Protein AF-A0A7R8UIE4-F1 (afdb_monomer_lite)

Foldseek 3Di:
DPPPPFAWDLVPFPLVQLLVQLLVLQCVCFPPPDVPDLGGNDDPPDDDDPVRVVVSVVSSVVSNVVSCVVTTDTDDPDDPLPVLDDPVLVVLVVVLVVLVVVLVVCCVPPNPDPDPVNVVSVVSNVVSVVVSVVSSVVSVVVVVVVLVVQQDPVDVVSNVVSVCVVPPDDDDDDNDDRDRGDDDD

Secondary structure (DSSP, 8-state):
-----PPB-GGG--HHHHHHHHHHHHHHHSS---TTTT--SS-SSSPPPHHHHHHHHHHHHHHHHHHHHHHSPB-----TTGGG--HHHHHHHHHHHHHHHHHHHHHHHHTT---HHHHHHHHHHHHHHHHHHHHHHHHHHHHHHHHHHT--TT-HHHHHHHHHHHHSPPPPPPPPPP--S----

pLDDT: mean 81.61, std 13.9, range [30.62, 96.19]

Organism: Hermetia illucens (NCBI:txid343691)

Structure (mmCIF, N/CA/C/O backbone):
data_AF-A0A7R8UIE4-F1
#
_entry.id   AF-A0A7R8UIE4-F1
#
loop_
_atom_site.group_PDB
_atom_site.id
_atom_site.type_symbol
_atom_site.label_atom_id
_atom_site.label_alt_id
_atom_site.label_comp_id
_atom_site.label_asym_id
_atom_site.label_entity_id
_atom_site.label_seq_id
_atom_site.pdbx_PDB_ins_code
_atom_site.Cartn_x
_atom_site.Cartn_y
_atom_site.Cartn_z
_atom_site.occupancy
_atom_site.B_iso_or_equiv
_atom_site.auth_seq_id
_atom_site.auth_comp_id
_atom_site.auth_asym_id
_atom_site.auth_atom_id
_atom_site.pdbx_PDB_model_num
ATOM 1 N N . MET A 1 1 ? 13.066 -18.136 1.807 1.00 37.59 1 MET A N 1
ATOM 2 C CA . MET A 1 1 ? 13.005 -16.690 1.517 1.00 37.59 1 MET A CA 1
ATOM 3 C C . MET A 1 1 ? 11.778 -16.481 0.661 1.00 37.59 1 MET A C 1
ATOM 5 O O . MET A 1 1 ? 11.683 -17.096 -0.388 1.00 37.59 1 MET A O 1
ATOM 9 N N . ASP A 1 2 ? 10.792 -15.763 1.185 1.00 37.38 2 ASP A N 1
ATOM 10 C CA . ASP A 1 2 ? 9.487 -15.591 0.549 1.00 37.38 2 ASP A CA 1
ATOM 11 C C . ASP A 1 2 ? 9.641 -14.590 -0.604 1.00 37.38 2 ASP A C 1
ATOM 13 O O . ASP A 1 2 ? 9.677 -13.378 -0.384 1.00 37.38 2 ASP A O 1
ATOM 17 N N . SER A 1 3 ? 9.829 -15.088 -1.829 1.00 43.12 3 SER A N 1
ATOM 18 C CA . SER A 1 3 ? 9.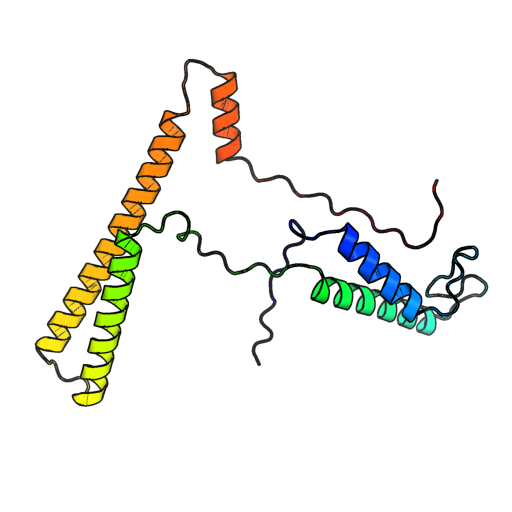842 -14.285 -3.058 1.00 43.12 3 SER A CA 1
ATOM 19 C C . SER A 1 3 ? 8.415 -13.834 -3.371 1.00 43.12 3 SER A C 1
ATOM 21 O O . SER A 1 3 ? 7.822 -14.212 -4.379 1.00 43.12 3 SER A O 1
ATOM 23 N N . GLY A 1 4 ? 7.820 -13.073 -2.452 1.00 53.28 4 GLY A N 1
ATOM 24 C CA . GLY A 1 4 ? 6.477 -12.545 -2.592 1.00 53.28 4 GLY A CA 1
ATOM 25 C C . GLY A 1 4 ? 6.433 -11.663 -3.830 1.00 53.28 4 GLY A C 1
ATOM 26 O O . GLY A 1 4 ? 7.070 -10.612 -3.862 1.00 53.28 4 GLY A O 1
ATOM 27 N N . VAL A 1 5 ? 5.695 -12.099 -4.852 1.00 62.47 5 VAL A N 1
ATOM 28 C CA . VA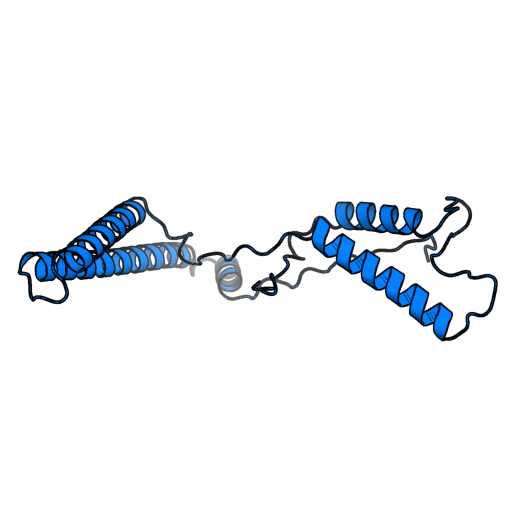L A 1 5 ? 5.489 -11.361 -6.102 1.00 62.47 5 VAL A CA 1
ATOM 29 C C . VAL A 1 5 ? 4.948 -9.971 -5.763 1.00 62.47 5 VAL A C 1
ATOM 31 O O . VAL A 1 5 ? 3.761 -9.777 -5.482 1.00 62.47 5 VAL A O 1
ATOM 34 N N . HIS A 1 6 ? 5.837 -8.981 -5.723 1.00 68.56 6 HIS A N 1
ATOM 35 C CA . HIS A 1 6 ? 5.469 -7.613 -5.403 1.00 68.56 6 HIS A CA 1
ATOM 36 C C . HIS A 1 6 ? 4.690 -7.030 -6.579 1.00 68.56 6 HIS A C 1
ATOM 38 O O . HIS A 1 6 ? 5.185 -6.971 -7.702 1.00 68.56 6 HIS A O 1
ATOM 44 N N . ARG A 1 7 ? 3.466 -6.558 -6.330 1.00 80.50 7 ARG A N 1
ATOM 45 C CA . ARG A 1 7 ? 2.684 -5.888 -7.374 1.00 80.50 7 ARG A CA 1
ATOM 46 C C . ARG A 1 7 ? 3.341 -4.552 -7.726 1.00 80.50 7 ARG A C 1
ATOM 48 O O . ARG A 1 7 ? 3.617 -3.746 -6.840 1.00 80.50 7 ARG A O 1
ATOM 55 N N . LEU A 1 8 ? 3.570 -4.308 -9.010 1.00 86.62 8 LEU A N 1
ATOM 56 C CA . LEU A 1 8 ? 4.220 -3.102 -9.527 1.00 86.62 8 LEU A CA 1
ATOM 57 C C . LEU A 1 8 ? 3.202 -2.008 -9.869 1.00 86.62 8 LEU A C 1
ATOM 59 O O . LEU A 1 8 ? 2.085 -2.294 -10.304 1.00 86.62 8 LEU A O 1
ATOM 63 N N . ASN A 1 9 ? 3.579 -0.741 -9.677 1.00 86.50 9 ASN A N 1
ATOM 64 C CA . ASN A 1 9 ? 2.728 0.414 -9.945 1.00 86.50 9 ASN A CA 1
ATOM 65 C C . ASN A 1 9 ? 3.133 1.149 -11.230 1.00 86.50 9 ASN A C 1
ATOM 67 O O . ASN A 1 9 ? 3.665 2.262 -11.205 1.00 86.50 9 ASN A O 1
ATOM 71 N N . PHE A 1 10 ? 2.787 0.558 -12.371 1.00 85.81 10 PHE A N 1
ATOM 72 C CA . PHE A 1 10 ? 3.006 1.164 -13.689 1.00 85.81 10 PHE A CA 1
ATOM 73 C C . PHE A 1 10 ? 2.303 2.522 -13.860 1.00 85.81 10 PHE A C 1
ATOM 75 O O . PHE A 1 10 ? 2.769 3.378 -14.604 1.00 85.81 10 PHE A O 1
ATOM 82 N N . LYS A 1 11 ? 1.214 2.774 -13.116 1.00 81.19 11 LYS A N 1
ATOM 83 C CA . LYS A 1 11 ? 0.479 4.049 -13.168 1.00 81.19 11 LYS A CA 1
ATOM 84 C C . LYS A 1 11 ? 1.257 5.225 -12.579 1.00 81.19 11 LYS A C 1
ATOM 86 O O . LYS A 1 11 ? 1.053 6.352 -13.006 1.00 81.19 11 LYS A O 1
ATOM 91 N N . GLN A 1 12 ? 2.096 4.969 -11.579 1.00 84.75 12 GLN A N 1
ATOM 92 C CA . GLN A 1 12 ? 2.921 5.988 -10.920 1.00 84.75 12 GLN A CA 1
ATOM 93 C C . GLN A 1 12 ? 4.365 5.983 -11.427 1.00 84.75 12 GLN A C 1
ATOM 95 O O . GLN A 1 12 ? 5.222 6.658 -10.862 1.00 84.75 12 GLN A O 1
ATOM 100 N N . THR A 1 13 ? 4.653 5.196 -12.464 1.00 88.56 13 THR A N 1
ATOM 101 C CA . THR A 1 13 ? 5.996 5.124 -13.032 1.00 88.56 13 THR A CA 1
ATOM 102 C C . THR A 1 13 ? 6.317 6.426 -13.750 1.00 88.56 13 THR A C 1
ATOM 104 O O . THR A 1 13 ? 5.537 6.905 -14.572 1.00 88.56 13 THR A O 1
ATOM 107 N N . ASN A 1 14 ? 7.485 6.994 -13.454 1.00 89.44 14 ASN A N 1
ATOM 108 C CA . ASN A 1 14 ? 8.038 8.075 -14.256 1.00 89.44 14 ASN A CA 1
ATOM 109 C C . ASN A 1 14 ? 8.660 7.467 -15.519 1.00 89.44 14 ASN A C 1
ATOM 111 O O . ASN A 1 14 ? 9.797 6.996 -15.500 1.00 89.44 14 ASN A O 1
ATOM 115 N N . TRP A 1 15 ? 7.891 7.463 -16.606 1.00 88.06 15 TRP A N 1
ATOM 116 C CA . TRP A 1 15 ? 8.295 6.851 -17.871 1.00 88.06 15 TRP A CA 1
ATOM 117 C C . TRP A 1 15 ? 9.489 7.537 -18.535 1.00 88.06 15 TRP A C 1
ATOM 119 O O . TRP A 1 15 ? 10.269 6.858 -19.192 1.00 88.06 15 TRP A O 1
ATOM 129 N N . LYS A 1 16 ? 9.697 8.839 -18.297 1.00 88.31 16 LYS A N 1
ATOM 130 C CA . LYS A 1 16 ? 10.894 9.548 -18.767 1.00 88.31 16 LYS A CA 1
ATOM 131 C C . LYS A 1 16 ? 12.150 8.989 -18.096 1.00 88.31 16 LYS A C 1
ATOM 133 O O . LYS A 1 16 ? 13.087 8.585 -18.773 1.00 88.31 16 LYS A O 1
ATOM 138 N N . LYS A 1 17 ? 12.119 8.851 -16.767 1.00 89.31 17 LYS A N 1
ATOM 139 C CA . LYS A 1 17 ? 13.210 8.227 -16.002 1.00 89.31 17 LYS A CA 1
ATOM 140 C C . LYS A 1 17 ? 13.421 6.762 -16.395 1.00 89.31 17 LYS A C 1
ATOM 142 O O . LYS A 1 17 ? 14.555 6.292 -16.427 1.00 89.31 17 LYS A O 1
ATOM 147 N N . PHE A 1 18 ? 12.335 6.038 -16.677 1.00 91.62 18 PHE A N 1
ATOM 148 C CA . PHE A 1 18 ? 12.411 4.661 -17.164 1.00 91.62 18 PHE A CA 1
ATOM 149 C C . PHE A 1 18 ? 13.151 4.606 -18.500 1.00 91.62 18 PHE A C 1
ATOM 151 O O . PHE A 1 18 ? 14.105 3.849 -18.626 1.00 91.62 18 PHE A O 1
ATOM 158 N N . GLN A 1 19 ? 12.758 5.441 -19.464 1.00 89.19 19 GLN A N 1
ATOM 159 C CA . GLN A 1 19 ? 13.392 5.520 -20.776 1.00 89.19 19 GLN A CA 1
ATOM 160 C C . GLN A 1 19 ? 14.873 5.903 -20.675 1.00 89.19 19 GLN A C 1
ATOM 162 O O . GLN A 1 19 ? 15.708 5.233 -21.269 1.00 89.19 19 GLN A O 1
ATOM 167 N N . GLU A 1 20 ? 15.226 6.912 -19.876 1.00 89.12 20 GLU A N 1
ATOM 168 C CA . GLU A 1 20 ? 16.625 7.298 -19.633 1.00 89.12 20 GLU A CA 1
ATOM 169 C C . GLU A 1 20 ? 17.447 6.145 -19.035 1.00 89.12 20 GLU A C 1
ATOM 171 O O . GLU A 1 20 ? 18.596 5.919 -19.419 1.00 89.12 20 GLU A O 1
ATOM 176 N N . ARG A 1 21 ? 16.866 5.390 -18.090 1.00 90.38 21 ARG A N 1
ATOM 177 C CA . ARG A 1 21 ? 17.536 4.240 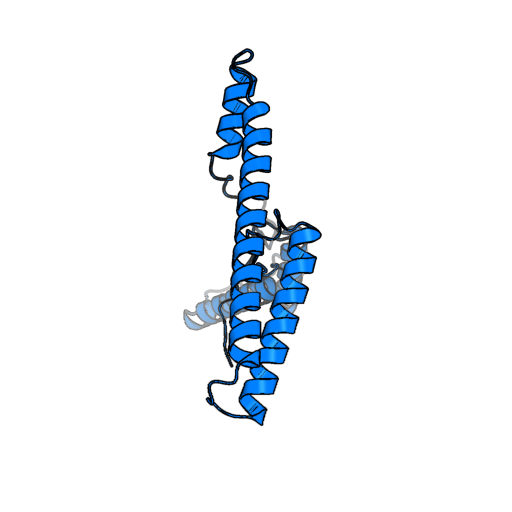-17.469 1.00 90.38 21 ARG A CA 1
ATOM 178 C C . ARG A 1 21 ? 17.705 3.086 -18.451 1.00 90.38 21 ARG A C 1
ATOM 180 O O . ARG A 1 21 ? 18.800 2.535 -18.505 1.00 90.38 21 ARG A O 1
ATOM 187 N N . PHE A 1 22 ? 16.660 2.783 -19.216 1.00 89.69 22 PHE A N 1
ATOM 188 C CA . PHE A 1 22 ? 16.662 1.744 -20.239 1.00 89.69 22 PHE A CA 1
ATOM 189 C C . PHE A 1 22 ? 17.692 2.044 -21.330 1.00 89.69 22 PHE A C 1
ATOM 191 O O . PHE A 1 22 ? 18.535 1.205 -21.611 1.00 89.69 22 PHE A O 1
ATOM 198 N N . ILE A 1 23 ? 17.684 3.264 -21.884 1.00 86.38 23 ILE A N 1
ATOM 199 C CA . ILE A 1 23 ? 18.633 3.692 -22.924 1.00 86.38 23 ILE A CA 1
ATOM 200 C C . ILE A 1 23 ? 20.070 3.625 -22.411 1.00 86.38 23 ILE A C 1
ATOM 202 O O . ILE A 1 23 ? 20.946 3.177 -23.139 1.00 86.38 23 ILE A O 1
ATOM 206 N N . ARG A 1 24 ? 20.340 4.032 -21.163 1.00 85.94 24 ARG A N 1
ATOM 207 C CA . ARG A 1 24 ? 21.693 3.892 -20.608 1.00 85.94 24 ARG A CA 1
ATOM 208 C C . ARG A 1 24 ? 22.144 2.429 -20.575 1.00 85.94 24 ARG A C 1
ATOM 210 O O . ARG A 1 24 ? 23.222 2.149 -21.076 1.00 85.94 24 ARG A O 1
ATOM 217 N N . GLY A 1 25 ? 21.336 1.523 -20.022 1.00 86.88 25 GLY A N 1
ATOM 218 C CA . GLY A 1 25 ? 21.715 0.105 -19.976 1.00 86.88 25 GLY A CA 1
ATOM 219 C C . GLY A 1 25 ? 21.823 -0.513 -21.375 1.00 86.88 25 GLY A C 1
ATOM 220 O O . GLY A 1 25 ? 22.715 -1.308 -21.631 1.00 86.88 25 GLY A O 1
ATOM 221 N N . TYR A 1 26 ? 20.995 -0.059 -22.318 1.00 84.38 26 TYR A N 1
ATOM 222 C CA . TYR A 1 26 ? 21.098 -0.436 -23.727 1.00 84.38 26 TYR A CA 1
ATOM 223 C C . TYR A 1 26 ? 22.455 -0.047 -24.335 1.00 84.38 26 TYR A C 1
ATOM 225 O O . TYR A 1 26 ? 23.055 -0.842 -25.048 1.00 84.38 26 TYR A O 1
ATOM 233 N N . ARG A 1 27 ? 22.959 1.159 -24.035 1.00 80.00 27 ARG A N 1
ATOM 234 C CA . ARG A 1 27 ? 24.279 1.631 -24.493 1.00 80.00 27 ARG A CA 1
ATOM 235 C C . ARG A 1 27 ? 25.436 0.870 -23.854 1.00 80.00 27 ARG A C 1
ATOM 237 O O . ARG A 1 27 ? 26.432 0.622 -24.518 1.00 80.00 27 ARG A O 1
ATOM 244 N N . GLU A 1 28 ? 25.314 0.520 -22.576 1.00 81.75 28 GLU A N 1
ATOM 245 C CA . GLU A 1 28 ? 26.330 -0.257 -21.852 1.00 81.75 28 GLU A CA 1
ATOM 246 C C . GLU A 1 28 ? 26.477 -1.673 -22.434 1.00 81.75 28 GLU A C 1
ATOM 248 O O . GLU A 1 28 ? 27.593 -2.156 -22.598 1.00 81.75 28 GLU A O 1
ATOM 253 N N . GLU A 1 29 ? 25.364 -2.303 -22.818 1.00 78.00 29 GLU A N 1
ATOM 254 C CA . GLU A 1 29 ? 25.348 -3.622 -23.470 1.00 78.00 29 GLU A CA 1
ATOM 255 C C . GLU A 1 29 ? 25.779 -3.584 -24.948 1.00 78.00 29 GLU A C 1
ATOM 257 O O . GLU A 1 29 ? 26.036 -4.637 -25.536 1.00 78.00 29 GLU A O 1
ATOM 262 N N . CYS A 1 30 ? 25.862 -2.393 -25.556 1.00 66.00 30 CYS A N 1
ATOM 263 C CA . CYS A 1 30 ? 26.095 -2.223 -26.989 1.00 66.00 30 CYS A CA 1
ATOM 264 C C . CYS A 1 30 ? 27.170 -1.161 -27.328 1.00 66.00 30 CYS A C 1
ATOM 266 O O . CYS A 1 30 ? 26.836 -0.071 -27.804 1.00 66.00 30 CYS A O 1
ATOM 268 N N . PRO A 1 31 ? 28.472 -1.445 -27.119 1.00 59.44 31 PRO A N 1
ATOM 269 C CA . PRO A 1 31 ? 29.568 -0.596 -27.594 1.00 59.44 31 PRO A CA 1
ATOM 270 C C . PRO A 1 31 ? 29.907 -0.892 -29.072 1.00 59.44 31 PRO A C 1
ATOM 272 O O . PRO A 1 31 ? 30.012 -2.072 -29.414 1.00 59.44 31 PRO A O 1
ATOM 275 N N . PRO A 1 32 ? 30.169 0.108 -29.943 1.00 56.56 32 PRO A N 1
ATOM 276 C CA . PRO A 1 32 ? 30.088 1.557 -29.755 1.00 56.56 32 PRO A CA 1
ATOM 277 C C . PRO A 1 32 ? 28.699 2.093 -30.151 1.00 56.56 32 PRO A C 1
ATOM 279 O O . PRO A 1 32 ? 28.238 1.934 -31.282 1.00 56.56 32 PRO A O 1
ATOM 282 N N . PHE A 1 33 ? 28.004 2.727 -29.207 1.00 51.81 33 PHE A N 1
ATOM 283 C CA . PHE A 1 33 ? 26.769 3.451 -29.499 1.00 51.81 33 PHE A CA 1
ATOM 284 C C . PHE A 1 33 ? 27.127 4.846 -30.016 1.00 51.81 33 PHE A C 1
ATOM 286 O O . PHE A 1 33 ? 27.301 5.774 -29.222 1.00 51.81 33 PHE A O 1
ATOM 293 N N . ASP A 1 34 ? 27.255 4.989 -31.331 1.00 53.69 34 ASP A N 1
ATOM 294 C CA . ASP A 1 34 ? 27.399 6.298 -31.959 1.00 53.69 34 ASP A CA 1
ATOM 295 C C . ASP A 1 34 ? 26.004 6.904 -32.128 1.00 53.69 34 ASP A C 1
ATOM 297 O O . ASP A 1 34 ? 25.063 6.228 -32.515 1.00 53.69 34 ASP A O 1
ATOM 301 N N . ALA A 1 35 ? 25.818 8.186 -31.818 1.00 50.69 35 ALA A N 1
ATOM 302 C CA . ALA A 1 35 ? 24.510 8.830 -31.991 1.00 50.69 35 ALA A CA 1
ATOM 303 C C . ALA A 1 35 ? 24.111 8.999 -33.477 1.00 50.69 35 ALA A C 1
ATOM 305 O O . ALA A 1 35 ? 22.963 9.339 -33.755 1.00 50.69 35 ALA A O 1
ATOM 306 N N . GLU A 1 36 ? 25.054 8.777 -34.400 1.00 50.97 36 GLU A N 1
ATOM 307 C CA . GLU A 1 36 ? 24.895 8.916 -35.854 1.00 50.97 36 GLU A CA 1
ATOM 308 C C . GLU A 1 36 ? 24.672 7.580 -36.582 1.00 50.97 36 GLU A C 1
ATOM 310 O O . GLU A 1 36 ? 24.064 7.574 -37.649 1.00 50.97 36 GLU A O 1
ATOM 315 N N . ASN A 1 37 ? 25.100 6.453 -36.002 1.00 51.25 37 ASN A N 1
ATOM 316 C CA . ASN A 1 37 ? 24.799 5.111 -36.500 1.00 51.25 37 ASN A CA 1
ATOM 317 C C . ASN A 1 37 ? 23.828 4.459 -35.528 1.00 51.25 37 ASN A C 1
ATOM 319 O O . ASN A 1 37 ? 24.083 4.437 -34.334 1.00 51.25 37 ASN A O 1
ATOM 323 N N . ASP A 1 38 ? 22.710 3.941 -36.021 1.00 56.22 38 ASP A N 1
ATOM 324 C CA . ASP A 1 38 ? 21.639 3.339 -35.226 1.00 56.22 38 ASP A CA 1
ATOM 325 C C . ASP A 1 38 ? 22.116 2.026 -34.554 1.00 56.22 38 ASP A C 1
ATOM 327 O O . ASP A 1 38 ? 21.752 0.919 -34.956 1.00 56.22 38 ASP A O 1
ATOM 331 N N . SER A 1 39 ? 23.017 2.136 -33.568 1.00 58.50 39 SER A N 1
ATOM 332 C CA . SER A 1 39 ? 23.687 1.017 -32.911 1.00 58.50 39 SER A CA 1
ATOM 333 C C . SER A 1 39 ? 22.658 0.239 -32.112 1.00 58.50 39 SER A C 1
ATOM 335 O O . SER A 1 39 ? 22.189 0.665 -31.052 1.00 58.50 39 SER A O 1
ATOM 337 N N . THR A 1 40 ? 22.292 -0.911 -32.657 1.00 67.31 40 THR A N 1
ATOM 338 C CA . THR A 1 40 ? 21.298 -1.821 -32.112 1.00 67.31 40 THR A CA 1
ATOM 339 C C . THR A 1 40 ? 21.987 -2.977 -31.391 1.00 67.31 40 THR A C 1
ATOM 341 O O . THR A 1 40 ? 23.054 -3.423 -31.798 1.00 67.31 40 THR A O 1
ATOM 344 N N . ILE A 1 41 ? 21.365 -3.489 -30.320 1.00 72.94 41 ILE A N 1
ATOM 345 C CA . ILE A 1 41 ? 21.859 -4.637 -29.527 1.00 72.94 41 ILE A CA 1
ATOM 346 C C . ILE A 1 41 ? 22.199 -5.853 -30.402 1.00 72.94 41 ILE A C 1
ATOM 348 O O . ILE A 1 41 ? 23.048 -6.655 -30.018 1.00 72.94 41 ILE A O 1
ATOM 352 N N . ALA A 1 42 ? 21.542 -5.991 -31.554 1.00 73.94 42 ALA A N 1
ATOM 353 C CA . ALA A 1 42 ? 21.808 -7.028 -32.535 1.00 73.94 42 ALA A CA 1
ATOM 354 C C . ALA A 1 42 ? 22.371 -6.402 -33.824 1.00 73.94 42 ALA A C 1
ATOM 356 O O . ALA A 1 42 ? 21.847 -5.381 -34.260 1.00 73.94 42 ALA A O 1
ATOM 357 N N . PRO A 1 43 ? 23.386 -7.007 -34.461 1.00 73.56 43 PRO A N 1
ATOM 358 C CA . PRO A 1 43 ? 23.957 -6.487 -35.695 1.00 73.56 43 PRO A CA 1
ATOM 359 C C . PRO A 1 43 ? 22.930 -6.543 -36.836 1.00 73.56 43 PRO A C 1
ATOM 361 O O . PRO A 1 43 ? 22.300 -7.575 -37.064 1.00 73.56 43 PRO A O 1
ATOM 364 N N . GLY A 1 44 ? 22.761 -5.422 -37.541 1.00 73.12 44 GLY A N 1
ATOM 365 C CA . GLY A 1 44 ? 21.851 -5.295 -38.687 1.00 73.12 44 GLY A CA 1
ATOM 366 C C . GLY A 1 44 ? 22.500 -5.577 -40.047 1.00 73.12 44 GLY A C 1
ATOM 367 O O . GLY A 1 44 ? 21.820 -5.540 -41.068 1.00 73.12 44 GLY A O 1
ATOM 368 N N . ASP A 1 45 ? 23.806 -5.839 -40.073 1.00 77.56 45 ASP A N 1
ATOM 369 C CA . ASP A 1 45 ? 24.631 -6.006 -41.276 1.00 77.56 45 ASP A CA 1
ATOM 370 C C . ASP A 1 45 ? 24.772 -7.467 -41.732 1.00 77.56 45 ASP A C 1
ATOM 372 O O . ASP A 1 45 ? 25.307 -7.735 -42.810 1.00 77.56 45 ASP A O 1
ATOM 376 N N . ARG A 1 46 ? 24.278 -8.428 -40.942 1.00 82.44 46 ARG A N 1
ATOM 377 C CA . ARG A 1 46 ? 24.344 -9.854 -41.269 1.00 82.44 46 ARG A CA 1
ATOM 378 C C . ARG A 1 46 ? 23.136 -10.639 -40.782 1.00 82.44 46 ARG A C 1
ATOM 380 O O . ARG A 1 46 ? 22.437 -10.253 -39.851 1.00 82.44 46 ARG A O 1
ATOM 387 N N . ASN A 1 47 ? 22.959 -11.816 -41.376 1.00 85.31 47 ASN A N 1
ATOM 388 C CA . ASN A 1 47 ? 21.999 -12.794 -40.884 1.00 85.31 47 ASN A CA 1
ATOM 389 C C . ASN A 1 47 ? 22.448 -13.347 -39.525 1.00 85.31 47 ASN A C 1
ATOM 391 O O . ASN A 1 47 ? 23.624 -13.666 -39.321 1.00 85.31 47 ASN A O 1
ATOM 395 N N . LEU A 1 48 ? 21.483 -13.487 -38.620 1.00 85.38 48 LEU A N 1
ATOM 396 C CA . LEU A 1 48 ? 21.669 -14.068 -37.297 1.00 85.38 48 LEU A CA 1
ATOM 397 C C . LEU A 1 48 ? 21.233 -15.531 -37.299 1.00 85.38 48 LEU A C 1
ATOM 399 O O . LEU A 1 48 ? 20.222 -15.889 -37.905 1.00 85.38 48 LEU A O 1
ATOM 403 N N . SER A 1 49 ? 21.973 -16.369 -36.582 1.00 91.06 49 SER A N 1
ATOM 404 C CA . SER A 1 49 ? 21.508 -17.706 -36.218 1.00 91.06 49 SER A CA 1
ATOM 405 C C . SER A 1 49 ? 20.393 -17.637 -35.168 1.00 91.06 49 SER A C 1
ATOM 407 O O . SER A 1 49 ? 20.248 -16.648 -34.447 1.00 91.06 49 SER A O 1
ATOM 409 N N . ASN A 1 50 ? 19.611 -18.712 -35.047 1.00 91.62 50 ASN A N 1
ATOM 410 C CA . ASN A 1 50 ? 18.542 -18.795 -34.048 1.00 91.62 50 ASN A CA 1
ATOM 411 C C . ASN A 1 50 ? 19.080 -18.620 -32.617 1.00 91.62 50 ASN A C 1
ATOM 413 O O . ASN A 1 50 ? 18.491 -17.881 -31.831 1.00 91.62 50 ASN A O 1
ATOM 417 N N . GLU A 1 51 ? 20.219 -19.237 -32.295 1.00 92.44 51 GLU A N 1
ATOM 418 C CA . GLU A 1 51 ? 20.909 -19.055 -31.015 1.00 92.44 51 GLU A CA 1
ATOM 419 C C . GLU A 1 51 ? 21.288 -17.593 -30.750 1.00 92.44 51 GLU A C 1
ATOM 421 O O . GLU A 1 51 ? 21.052 -17.094 -29.651 1.00 92.44 51 GLU A O 1
ATOM 426 N N . GLU A 1 52 ? 21.835 -16.883 -31.740 1.00 83.56 52 GLU A N 1
ATOM 427 C CA . GLU A 1 52 ? 22.178 -15.463 -31.592 1.00 83.56 52 GLU A CA 1
ATOM 428 C C . GLU A 1 52 ? 20.925 -14.611 -31.352 1.00 83.56 52 GLU A C 1
ATOM 430 O O . GLU A 1 52 ? 20.913 -13.769 -30.454 1.00 83.56 52 GLU A O 1
ATOM 435 N N . ILE A 1 53 ? 19.838 -14.872 -32.087 1.00 85.56 53 ILE A N 1
ATOM 436 C CA . ILE A 1 53 ? 18.548 -14.197 -31.881 1.00 85.56 53 ILE A CA 1
ATOM 437 C C . ILE A 1 53 ? 18.060 -14.404 -30.443 1.00 85.56 53 ILE A C 1
ATOM 439 O O . ILE A 1 53 ? 17.699 -13.436 -29.770 1.00 85.56 53 ILE A O 1
ATOM 443 N N . LEU A 1 54 ? 18.083 -15.644 -29.945 1.00 90.31 54 LEU A N 1
ATOM 444 C CA . LEU A 1 54 ? 17.680 -15.957 -28.573 1.00 90.31 54 LEU A CA 1
ATOM 445 C C . LEU A 1 54 ? 18.552 -15.231 -27.544 1.00 90.31 54 LEU A C 1
ATOM 447 O O . LEU A 1 54 ? 18.025 -14.689 -26.572 1.00 90.31 54 LEU A O 1
ATOM 451 N N . GLN A 1 55 ? 19.866 -15.158 -27.765 1.00 88.19 55 GLN A N 1
ATOM 452 C CA . GLN A 1 55 ? 20.769 -14.421 -26.881 1.00 88.19 55 GLN A CA 1
ATOM 453 C C . GLN A 1 55 ? 20.437 -12.925 -26.830 1.00 88.19 55 GLN A C 1
ATOM 455 O O . GLN A 1 55 ? 20.386 -12.352 -25.741 1.00 88.19 55 GLN A O 1
ATOM 460 N N . TYR A 1 56 ? 20.168 -12.285 -27.970 1.00 87.19 56 TYR A N 1
ATOM 461 C CA . TYR A 1 56 ? 19.793 -10.868 -27.993 1.00 87.19 56 TYR A CA 1
ATOM 462 C C . TYR A 1 56 ? 18.430 -10.608 -27.344 1.00 87.19 56 TYR A C 1
ATOM 464 O O . TYR A 1 56 ? 18.279 -9.629 -26.608 1.00 87.19 56 TYR A O 1
ATOM 472 N N . LEU A 1 57 ? 17.455 -11.500 -27.545 1.00 88.81 57 LEU A N 1
ATOM 473 C CA . LEU A 1 57 ? 16.159 -11.422 -26.867 1.00 88.81 57 LEU A CA 1
ATOM 474 C C . LEU A 1 57 ? 16.309 -11.537 -25.347 1.00 88.81 57 LEU A C 1
ATOM 476 O O . LEU A 1 57 ? 15.724 -10.734 -24.622 1.00 88.81 57 LEU A O 1
ATOM 480 N N . LEU A 1 58 ? 17.143 -12.462 -24.865 1.00 90.25 58 LEU A N 1
ATOM 481 C CA . LEU A 1 58 ? 17.430 -12.612 -23.436 1.00 90.25 58 LEU A CA 1
ATOM 482 C C . LEU A 1 58 ? 18.109 -11.368 -22.852 1.00 90.25 58 LEU A C 1
ATOM 484 O O . LEU A 1 58 ? 17.765 -10.939 -21.751 1.00 90.25 58 LEU A O 1
ATOM 488 N N . LYS A 1 59 ? 19.042 -10.743 -23.580 1.00 87.88 59 LYS A N 1
ATOM 489 C CA . LYS A 1 59 ? 19.659 -9.475 -23.152 1.00 87.88 59 LYS A CA 1
ATOM 490 C C . LYS A 1 59 ? 18.620 -8.360 -23.016 1.00 87.88 59 LYS A C 1
ATOM 492 O O . LYS A 1 59 ? 18.596 -7.664 -22.002 1.00 87.88 59 LYS A O 1
ATOM 497 N N . LEU A 1 60 ? 17.729 -8.222 -23.999 1.00 88.19 60 LEU A N 1
ATOM 498 C CA . LEU A 1 60 ? 16.641 -7.239 -23.972 1.00 88.19 60 LEU A CA 1
ATOM 499 C C . LEU A 1 60 ? 15.655 -7.491 -22.828 1.00 88.19 60 LEU A C 1
ATOM 501 O O . LEU A 1 60 ? 15.236 -6.547 -22.151 1.00 88.19 60 LEU A O 1
ATOM 505 N N . GLU A 1 61 ? 15.288 -8.749 -22.596 1.00 91.62 61 GLU A N 1
ATOM 506 C CA . GLU A 1 61 ? 14.419 -9.145 -21.491 1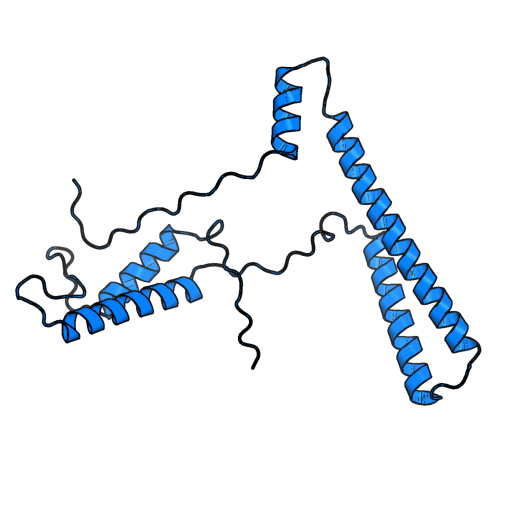.00 91.62 61 GLU A CA 1
ATOM 507 C C . GLU A 1 61 ? 15.060 -8.798 -20.144 1.00 91.62 61 GLU A C 1
ATOM 509 O O . GLU A 1 61 ? 14.445 -8.106 -19.330 1.00 91.62 61 GLU A O 1
ATOM 514 N N . ASN A 1 62 ? 16.321 -9.182 -19.941 1.00 92.38 62 ASN A N 1
ATOM 515 C CA . ASN A 1 62 ? 17.058 -8.898 -18.713 1.00 92.38 62 ASN A CA 1
ATOM 516 C C . ASN A 1 62 ? 17.187 -7.395 -18.459 1.00 92.38 62 ASN A C 1
ATOM 518 O O . ASN A 1 62 ? 16.896 -6.931 -17.355 1.00 92.38 62 ASN A O 1
ATOM 522 N N . LEU A 1 63 ? 17.540 -6.613 -19.482 1.00 91.38 63 LEU A N 1
ATOM 523 C CA . LEU A 1 63 ? 17.603 -5.156 -19.383 1.00 91.38 63 LEU A CA 1
ATOM 524 C C . LEU A 1 63 ? 16.237 -4.554 -19.014 1.00 91.38 63 LEU A C 1
ATOM 526 O O . LEU A 1 63 ? 16.145 -3.646 -18.179 1.00 91.38 63 LEU A O 1
ATOM 530 N N . THR A 1 64 ? 15.159 -5.074 -19.606 1.00 91.06 64 THR A N 1
ATOM 531 C CA . THR A 1 64 ? 13.786 -4.643 -19.311 1.00 91.06 64 THR A CA 1
ATOM 532 C C . THR A 1 64 ? 13.423 -4.938 -17.859 1.00 91.06 64 THR A C 1
ATOM 534 O O . THR A 1 64 ? 12.959 -4.041 -17.152 1.00 91.06 64 THR A O 1
ATOM 537 N N . LEU A 1 65 ? 13.672 -6.162 -17.389 1.00 92.94 65 LEU A N 1
ATOM 538 C CA . LEU A 1 65 ? 13.388 -6.585 -16.018 1.00 92.94 65 LEU A CA 1
ATOM 539 C C . LEU A 1 65 ? 14.191 -5.769 -15.001 1.00 92.94 65 LEU A C 1
ATOM 541 O O . LEU A 1 65 ? 13.610 -5.226 -14.061 1.00 92.94 65 LEU A O 1
ATOM 545 N N . GLN A 1 66 ? 15.490 -5.577 -15.230 1.00 92.69 66 GLN A N 1
ATOM 546 C CA . GLN A 1 66 ? 16.337 -4.751 -14.368 1.00 92.69 66 GLN A CA 1
ATOM 547 C C . GLN A 1 66 ? 15.854 -3.297 -14.311 1.00 92.69 66 GLN A C 1
ATOM 549 O O . GLN A 1 66 ? 15.800 -2.687 -13.239 1.00 92.69 66 GLN A O 1
ATOM 554 N N . THR A 1 67 ? 15.456 -2.731 -15.452 1.00 92.50 67 THR A N 1
ATOM 555 C CA . THR A 1 67 ? 14.918 -1.365 -15.496 1.00 92.50 67 THR A CA 1
ATOM 556 C C . THR A 1 67 ? 13.597 -1.270 -14.729 1.00 92.50 67 THR A C 1
ATOM 558 O O . THR A 1 67 ? 13.388 -0.314 -13.974 1.00 92.50 67 THR A O 1
ATOM 561 N N . ILE A 1 68 ? 12.721 -2.273 -14.865 1.00 92.06 68 ILE A N 1
ATOM 562 C CA . ILE A 1 68 ? 11.473 -2.375 -14.102 1.00 92.06 68 ILE A CA 1
ATOM 563 C C . ILE A 1 68 ? 11.763 -2.395 -12.601 1.00 92.06 68 ILE A C 1
ATOM 565 O O . ILE A 1 68 ? 11.185 -1.594 -11.867 1.00 92.06 68 ILE A O 1
ATOM 569 N N . GLU A 1 69 ? 12.673 -3.248 -12.140 1.00 90.31 69 GLU A N 1
ATOM 570 C CA . GLU A 1 69 ? 13.003 -3.367 -10.718 1.00 90.31 69 GLU A CA 1
ATOM 571 C C . GLU A 1 69 ? 13.558 -2.072 -10.117 1.00 90.31 69 GLU A C 1
ATOM 573 O O . GLU A 1 69 ? 13.257 -1.739 -8.968 1.00 90.31 69 GLU A O 1
ATOM 578 N N . GLN A 1 70 ? 14.344 -1.325 -10.894 1.00 90.12 70 GLN A N 1
ATOM 579 C CA . GLN A 1 70 ? 15.010 -0.108 -10.433 1.00 90.12 70 GLN A CA 1
ATOM 580 C C . GLN A 1 70 ? 14.111 1.132 -10.474 1.00 90.12 70 GLN A C 1
ATOM 582 O O . GLN A 1 70 ? 14.278 2.043 -9.657 1.00 90.12 70 GLN A O 1
ATOM 587 N N . VAL A 1 71 ? 13.186 1.213 -11.437 1.00 92.25 71 VAL A N 1
ATOM 588 C CA . VAL A 1 71 ? 12.429 2.446 -11.709 1.00 92.25 71 VAL A CA 1
ATOM 589 C C . VAL A 1 71 ? 10.952 2.335 -11.345 1.00 92.25 71 VAL A C 1
ATOM 591 O O . VAL A 1 71 ? 10.364 3.330 -10.910 1.00 92.25 71 VAL A O 1
ATOM 594 N N . VAL A 1 72 ? 10.329 1.166 -11.510 1.00 91.06 72 VAL A N 1
ATOM 595 C CA . VAL A 1 72 ? 8.886 1.016 -11.297 1.00 91.06 72 VAL A CA 1
ATOM 596 C C . VAL A 1 72 ? 8.597 0.904 -9.797 1.00 91.06 72 VAL A C 1
ATOM 598 O O . VAL A 1 72 ? 9.039 -0.041 -9.140 1.00 91.06 72 VAL A O 1
ATOM 601 N N . PRO A 1 73 ? 7.819 1.835 -9.214 1.00 89.12 73 PRO A N 1
ATOM 602 C CA . PRO A 1 73 ? 7.524 1.788 -7.794 1.00 89.12 73 PRO A CA 1
ATOM 603 C C . PRO A 1 73 ? 6.674 0.561 -7.454 1.00 89.12 73 PRO A C 1
ATOM 605 O O . PRO A 1 73 ? 5.692 0.245 -8.131 1.00 89.12 73 PRO A O 1
ATOM 608 N N . LYS A 1 74 ? 7.011 -0.112 -6.353 1.00 89.06 74 LYS A N 1
ATOM 609 C CA . LYS A 1 74 ? 6.222 -1.228 -5.819 1.00 89.06 74 LYS A CA 1
ATOM 610 C C . LYS A 1 74 ? 4.934 -0.700 -5.175 1.00 89.06 74 LYS A C 1
ATOM 612 O O . LYS A 1 74 ? 4.954 0.287 -4.435 1.00 89.06 74 LYS A O 1
ATOM 617 N N . ILE A 1 75 ? 3.805 -1.362 -5.431 1.00 83.88 75 ILE A N 1
ATOM 618 C CA . ILE A 1 75 ? 2.538 -1.083 -4.750 1.00 83.88 75 ILE A CA 1
ATOM 619 C C . ILE A 1 75 ? 2.710 -1.488 -3.291 1.00 83.88 75 ILE A C 1
ATOM 621 O O . ILE A 1 75 ? 2.779 -2.672 -2.961 1.00 83.88 75 ILE A O 1
ATOM 625 N N . LYS A 1 76 ? 2.750 -0.494 -2.403 1.00 77.50 76 LYS A N 1
ATOM 626 C CA . LYS A 1 76 ? 2.618 -0.752 -0.971 1.00 77.50 76 LYS A CA 1
ATOM 627 C C . LYS A 1 76 ? 1.216 -1.315 -0.719 1.00 77.50 76 LYS A C 1
ATOM 629 O O . LYS A 1 76 ? 0.259 -0.775 -1.285 1.00 77.50 76 LYS A O 1
ATOM 634 N N . PRO A 1 77 ? 1.066 -2.365 0.104 1.00 71.31 77 PRO A N 1
ATOM 635 C CA . PRO A 1 77 ? -0.251 -2.825 0.516 1.00 71.31 77 PRO A CA 1
ATOM 636 C C . PRO A 1 77 ? -0.951 -1.660 1.218 1.00 71.31 77 PRO A C 1
ATOM 638 O O . PRO A 1 77 ? -0.598 -1.286 2.333 1.00 71.31 77 PRO A O 1
ATOM 641 N N . ARG A 1 78 ? -1.896 -1.026 0.523 1.00 67.38 78 ARG A N 1
ATOM 642 C CA . ARG A 1 78 ? -2.676 0.073 1.081 1.00 67.38 78 ARG A CA 1
ATOM 643 C C . ARG A 1 78 ? -3.766 -0.542 1.937 1.00 67.38 78 ARG A C 1
ATOM 645 O O . ARG A 1 78 ? -4.600 -1.290 1.428 1.00 67.38 78 ARG A O 1
ATOM 652 N N . ASN A 1 79 ? -3.779 -0.223 3.225 1.00 70.62 79 ASN A N 1
ATOM 653 C CA . ASN A 1 79 ? -4.921 -0.559 4.051 1.00 70.62 79 ASN A CA 1
ATOM 654 C C . ASN A 1 79 ? -6.061 0.396 3.676 1.00 70.62 79 ASN A C 1
ATOM 656 O O . ASN A 1 79 ? -5.983 1.599 3.917 1.00 70.62 79 ASN A O 1
ATOM 660 N N . ASN A 1 80 ? -7.124 -0.131 3.063 1.00 69.69 80 ASN A N 1
ATOM 661 C CA . ASN A 1 80 ? -8.279 0.666 2.631 1.00 69.69 80 ASN A CA 1
ATOM 662 C C . ASN A 1 80 ? -8.924 1.455 3.787 1.00 69.69 80 ASN A C 1
ATOM 664 O O . ASN A 1 80 ? -9.598 2.452 3.545 1.00 69.69 80 ASN A O 1
ATOM 668 N N . MET A 1 81 ? -8.670 1.045 5.033 1.00 76.88 81 MET A N 1
ATOM 669 C CA . MET A 1 81 ? -9.173 1.699 6.238 1.00 76.88 81 MET A CA 1
ATOM 670 C C . MET A 1 81 ? -8.314 2.886 6.708 1.00 76.88 81 MET A C 1
ATOM 672 O O . MET A 1 81 ? -8.764 3.639 7.566 1.00 76.88 81 MET A O 1
ATOM 676 N N . GLU A 1 82 ? -7.111 3.103 6.159 1.00 78.69 82 GLU A N 1
ATOM 677 C CA . GLU A 1 82 ? -6.244 4.239 6.538 1.00 78.69 82 GLU A CA 1
ATOM 678 C C . GLU A 1 82 ? -6.897 5.597 6.258 1.00 78.69 82 GLU A C 1
ATOM 680 O O . GLU A 1 82 ? -6.709 6.537 7.024 1.00 78.69 82 GLU A O 1
ATOM 685 N N . GLY A 1 83 ? -7.704 5.700 5.195 1.00 80.75 83 GLY A N 1
ATOM 686 C CA . GLY A 1 83 ? -8.428 6.934 4.859 1.00 80.75 83 GLY A CA 1
ATOM 687 C C . GLY A 1 83 ? -9.521 7.316 5.865 1.00 80.75 83 GLY A C 1
ATOM 688 O O . GLY A 1 83 ? -10.010 8.439 5.834 1.00 80.75 83 GLY A O 1
ATOM 689 N N . TYR A 1 84 ? -9.877 6.394 6.761 1.00 86.00 84 TYR A N 1
ATOM 690 C CA . TYR A 1 84 ? -10.890 6.567 7.804 1.00 86.00 84 TYR A CA 1
ATOM 691 C C . TYR A 1 84 ? -10.255 6.548 9.207 1.00 86.00 84 TYR A C 1
ATOM 693 O O . TYR A 1 84 ? -10.927 6.341 10.214 1.00 86.00 84 TYR A O 1
ATOM 701 N N . GLU A 1 85 ? -8.929 6.683 9.297 1.00 87.94 85 GLU A N 1
ATOM 702 C CA . GLU A 1 85 ? -8.188 6.551 10.547 1.00 87.94 85 GLU A CA 1
ATOM 703 C C . GLU A 1 85 ? -8.201 7.854 11.362 1.00 87.94 85 GLU A C 1
ATOM 705 O O . GLU A 1 85 ? -7.365 8.741 11.189 1.00 87.94 85 GLU A O 1
ATOM 710 N N . THR A 1 86 ? -9.118 7.941 12.323 1.00 91.00 86 THR A N 1
ATOM 711 C CA . THR A 1 86 ? -9.217 9.079 13.247 1.00 91.00 86 THR A CA 1
ATOM 712 C C . THR A 1 86 ? -8.257 8.962 14.439 1.00 91.00 86 THR A C 1
ATOM 714 O O . THR A 1 86 ? -7.762 7.883 14.786 1.00 91.00 86 THR A O 1
ATOM 717 N N . ALA A 1 87 ? -8.018 10.075 15.145 1.00 92.56 87 ALA A N 1
ATOM 718 C CA . ALA A 1 87 ? -7.230 10.075 16.383 1.00 92.56 87 ALA A CA 1
ATOM 719 C C . ALA A 1 87 ? -7.832 9.161 17.472 1.00 92.56 87 ALA A C 1
ATOM 721 O O . ALA A 1 87 ? -7.097 8.563 18.261 1.00 92.56 87 ALA A O 1
ATOM 722 N N . ALA A 1 88 ? -9.162 9.017 17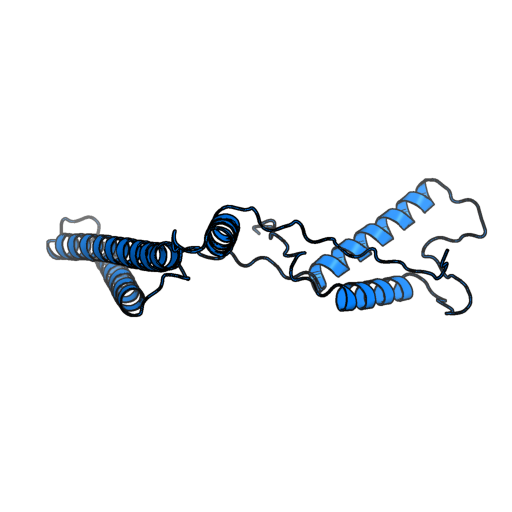.509 1.00 92.31 88 ALA A N 1
ATOM 723 C CA . ALA A 1 88 ? -9.848 8.087 18.405 1.00 92.31 88 ALA A CA 1
ATOM 724 C C . ALA A 1 88 ? -9.500 6.626 18.077 1.00 92.31 88 ALA A C 1
ATOM 726 O O . ALA A 1 88 ? -9.080 5.881 18.962 1.00 92.31 88 ALA A O 1
ATOM 727 N N . ILE A 1 89 ? -9.562 6.243 16.797 1.00 92.31 89 ILE A N 1
ATOM 728 C CA . ILE A 1 89 ? -9.188 4.898 16.336 1.00 92.31 89 ILE A CA 1
ATOM 729 C C . ILE A 1 89 ? -7.721 4.599 16.659 1.00 92.31 89 ILE A C 1
ATOM 731 O O . ILE A 1 89 ? -7.417 3.528 17.187 1.00 92.31 89 ILE A O 1
ATOM 735 N N . LYS A 1 90 ? -6.810 5.554 16.423 1.00 93.75 90 LYS A N 1
ATOM 736 C CA . LYS A 1 90 ? -5.385 5.402 16.771 1.00 93.75 90 LYS A CA 1
ATOM 737 C C . LYS A 1 90 ? -5.189 5.140 18.266 1.00 93.75 90 LYS A C 1
ATOM 739 O O . LYS A 1 90 ? -4.423 4.250 18.636 1.00 93.75 90 LYS A O 1
ATOM 744 N N . ARG A 1 91 ? -5.892 5.881 19.131 1.00 95.38 91 ARG A N 1
ATOM 745 C CA . ARG A 1 91 ? -5.858 5.669 20.589 1.00 95.38 91 ARG A CA 1
ATOM 746 C C . ARG A 1 91 ? -6.382 4.282 20.966 1.00 95.38 91 ARG A C 1
ATOM 748 O O . ARG A 1 91 ? -5.694 3.556 21.679 1.00 95.38 91 ARG A O 1
ATOM 755 N N . LEU A 1 92 ? -7.523 3.866 20.420 1.00 94.56 92 LEU A N 1
ATOM 756 C CA . LEU A 1 92 ? -8.093 2.541 20.682 1.00 94.56 92 LEU A CA 1
ATOM 757 C C . LEU A 1 92 ? -7.195 1.398 20.188 1.00 94.56 92 LEU A C 1
ATOM 759 O O . LEU A 1 92 ? -7.058 0.388 20.875 1.00 94.56 92 LEU A O 1
ATOM 763 N N . LYS A 1 93 ? -6.524 1.550 19.039 1.00 93.62 93 LYS A N 1
ATOM 764 C CA . LYS A 1 93 ? -5.531 0.577 18.556 1.00 93.62 93 LYS A CA 1
ATOM 765 C C . LYS A 1 93 ? -4.350 0.447 19.518 1.00 93.62 93 LYS A C 1
ATOM 767 O O . LYS A 1 93 ? -3.939 -0.676 19.802 1.00 93.62 93 LYS A O 1
ATOM 772 N N . LYS A 1 94 ? -3.840 1.561 20.063 1.00 95.38 94 LYS A N 1
ATOM 773 C CA . LYS A 1 94 ? -2.791 1.531 21.100 1.00 95.38 94 LYS A CA 1
ATOM 774 C C . LYS A 1 94 ? -3.262 0.777 22.346 1.00 95.38 94 LYS A C 1
ATOM 776 O O . LYS A 1 94 ? -2.544 -0.099 22.821 1.00 95.38 94 LYS A O 1
ATOM 781 N N . VAL A 1 95 ? -4.481 1.053 22.817 1.00 95.00 95 VAL A N 1
ATOM 782 C CA . VAL A 1 95 ? -5.091 0.338 23.953 1.00 95.00 95 VAL A CA 1
ATOM 783 C C . VAL A 1 95 ? -5.221 -1.157 23.653 1.00 95.00 95 VAL A C 1
ATOM 785 O O . VAL A 1 95 ? -4.770 -1.977 24.444 1.00 95.00 95 VAL A O 1
ATOM 788 N N . LYS A 1 96 ? -5.745 -1.536 22.483 1.00 95.56 96 LYS A N 1
ATOM 789 C CA . LYS A 1 96 ? -5.846 -2.939 22.049 1.00 95.56 96 LYS A CA 1
ATOM 790 C C . LYS A 1 96 ? -4.484 -3.643 22.070 1.00 95.56 96 LYS A C 1
ATOM 792 O O . LYS A 1 96 ? -4.388 -4.755 22.584 1.00 95.56 96 LYS A O 1
ATOM 797 N N . SER A 1 97 ? -3.439 -3.012 21.534 1.00 95.62 97 SER A N 1
ATOM 798 C CA . SER A 1 97 ? -2.080 -3.570 21.538 1.00 95.62 97 SER A CA 1
ATOM 799 C C . SER A 1 97 ? -1.519 -3.720 22.953 1.00 95.62 97 SER A C 1
ATOM 801 O O . SER A 1 97 ? -0.899 -4.740 23.264 1.00 95.62 97 SER A O 1
ATOM 803 N N . PHE A 1 98 ? -1.771 -2.745 23.829 1.00 95.44 98 PHE A N 1
ATOM 804 C CA . PHE A 1 98 ? -1.399 -2.820 25.242 1.00 95.44 98 PHE A CA 1
ATOM 805 C C . PHE A 1 98 ? -2.099 -3.988 25.952 1.00 95.44 98 PHE A C 1
ATOM 807 O O . PHE A 1 98 ? -1.429 -4.819 26.568 1.00 95.44 98 PHE A O 1
ATOM 814 N N . LEU A 1 99 ? -3.424 -4.104 25.804 1.00 93.94 99 LEU A N 1
ATOM 815 C CA . LEU A 1 99 ? -4.222 -5.185 26.390 1.00 93.94 99 LEU A CA 1
ATOM 816 C C . LEU A 1 99 ? -3.741 -6.554 25.900 1.00 93.94 99 LEU A C 1
ATOM 818 O O . LEU A 1 99 ? -3.505 -7.445 26.710 1.00 93.94 99 LEU A O 1
ATOM 822 N N . LEU A 1 100 ? -3.512 -6.705 24.592 1.00 94.12 100 LEU A N 1
ATOM 823 C CA . LEU A 1 100 ? -2.999 -7.945 24.007 1.00 94.12 100 LEU A CA 1
ATOM 824 C C . LEU A 1 100 ? -1.619 -8.315 24.567 1.00 94.12 100 LEU A C 1
ATOM 826 O O . LEU A 1 100 ? -1.372 -9.466 24.921 1.00 94.12 100 LEU A O 1
ATOM 830 N N . THR A 1 101 ? -0.730 -7.330 24.699 1.00 94.12 101 THR A N 1
ATOM 831 C CA . THR A 1 101 ? 0.588 -7.535 25.312 1.00 94.12 101 THR A CA 1
ATOM 832 C C . THR A 1 101 ? 0.450 -8.012 26.755 1.00 94.12 101 THR A C 1
ATOM 834 O O . THR A 1 101 ? 1.180 -8.906 27.184 1.00 94.12 101 THR A O 1
ATOM 837 N N . ARG A 1 102 ? -0.498 -7.450 27.515 1.00 90.94 102 ARG A N 1
ATOM 838 C CA . ARG A 1 102 ? -0.734 -7.843 28.906 1.00 90.94 102 ARG A CA 1
ATOM 839 C C . ARG A 1 102 ? -1.317 -9.251 29.017 1.00 90.94 102 ARG A C 1
ATOM 841 O O . ARG A 1 102 ? -0.803 -10.027 29.817 1.00 90.94 102 ARG A O 1
ATOM 848 N N . VAL A 1 103 ? -2.286 -9.600 28.168 1.00 90.38 103 VAL A N 1
ATOM 849 C CA . VAL A 1 103 ? -2.834 -10.963 28.035 1.00 90.38 103 VAL A CA 1
ATOM 850 C C . VAL A 1 103 ? -1.712 -11.967 27.783 1.00 90.38 103 VAL A C 1
ATOM 852 O O . VAL A 1 103 ? -1.576 -12.930 28.531 1.00 90.38 103 VAL A O 1
ATOM 855 N N . ASN A 1 104 ? -0.848 -11.702 26.799 1.00 90.31 104 ASN A N 1
ATOM 856 C CA . ASN A 1 104 ? 0.261 -12.596 26.462 1.00 90.31 104 ASN A CA 1
ATOM 857 C C . ASN A 1 104 ? 1.265 -12.745 27.615 1.00 90.31 104 ASN A C 1
ATOM 859 O O . ASN A 1 104 ? 1.776 -13.838 27.848 1.00 90.31 104 ASN A O 1
ATOM 863 N N . LYS A 1 105 ? 1.549 -11.666 28.358 1.00 90.00 105 LYS A N 1
ATOM 864 C CA . LYS A 1 105 ? 2.423 -11.726 29.543 1.00 90.00 105 LYS A CA 1
ATOM 865 C C . LYS A 1 105 ? 1.820 -12.577 30.662 1.00 90.00 105 LYS A C 1
ATOM 867 O O . LYS A 1 105 ? 2.548 -13.354 31.268 1.00 90.00 105 LYS A O 1
ATOM 872 N N . ILE A 1 106 ? 0.520 -12.436 30.929 1.00 86.94 106 ILE A N 1
ATOM 873 C CA . ILE A 1 106 ? -0.188 -13.238 31.939 1.00 86.94 106 ILE A CA 1
ATOM 874 C C . ILE A 1 106 ? -0.170 -14.713 31.528 1.00 86.94 106 ILE A C 1
ATOM 876 O O . ILE A 1 106 ? 0.233 -15.553 32.325 1.00 86.94 106 ILE A O 1
ATOM 880 N N . TYR A 1 107 ? -0.497 -15.006 30.269 1.00 87.12 107 TYR A N 1
ATOM 881 C CA . TYR A 1 107 ? -0.503 -16.365 29.726 1.00 87.12 107 TYR A CA 1
ATOM 882 C C . TYR A 1 107 ? 0.858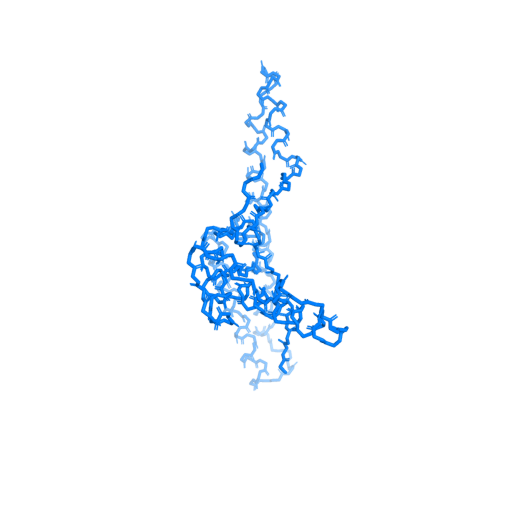 -17.058 29.863 1.00 87.12 107 TYR A C 1
ATOM 884 O O . TYR A 1 107 ? 0.948 -18.185 30.333 1.00 87.12 107 TYR A O 1
ATOM 892 N N . ARG A 1 108 ? 1.950 -16.356 29.529 1.00 87.38 108 ARG A N 1
ATOM 893 C CA . ARG A 1 108 ? 3.316 -16.887 29.684 1.00 87.38 108 ARG A CA 1
ATOM 894 C C . ARG A 1 108 ? 3.705 -17.158 31.137 1.00 87.38 108 ARG A C 1
ATOM 896 O O . ARG A 1 108 ? 4.556 -18.003 31.372 1.00 87.38 108 ARG A O 1
ATOM 903 N N . ARG A 1 109 ? 3.148 -16.407 32.093 1.00 85.88 109 ARG A N 1
ATOM 904 C CA . ARG A 1 109 ? 3.536 -16.480 33.509 1.00 85.88 109 ARG A CA 1
ATOM 905 C C . ARG A 1 109 ? 2.725 -17.499 34.302 1.00 85.88 109 ARG A C 1
ATOM 907 O O . ARG A 1 109 ? 3.271 -18.103 35.214 1.00 85.88 109 ARG A O 1
ATOM 914 N N . TYR A 1 110 ? 1.444 -17.651 33.980 1.00 80.88 110 TYR A N 1
ATOM 915 C CA . TYR A 1 110 ? 0.496 -18.447 34.767 1.00 80.88 110 TYR A CA 1
ATOM 916 C C . TYR A 1 110 ? -0.131 -19.611 33.978 1.00 80.88 110 TYR A C 1
ATOM 918 O O . TYR A 1 110 ? -0.904 -20.376 34.547 1.00 80.88 110 TYR A O 1
ATOM 926 N N . GLY A 1 111 ? 0.193 -19.768 32.689 1.00 74.44 111 GLY A N 1
ATOM 927 C CA . GLY A 1 111 ? -0.387 -20.796 31.825 1.00 74.44 111 GLY A CA 1
ATOM 928 C C . GLY A 1 111 ? -1.858 -20.537 31.479 1.00 74.44 111 GLY A C 1
ATOM 929 O O . GLY A 1 111 ? -2.341 -19.406 31.554 1.00 74.44 111 GLY A O 1
ATOM 930 N N . ASP A 1 112 ? -2.565 -21.602 31.099 1.00 69.69 112 ASP A N 1
ATOM 931 C CA . ASP A 1 112 ? -3.971 -21.581 30.657 1.00 69.69 112 ASP A CA 1
ATOM 932 C C . ASP A 1 112 ? -4.991 -21.517 31.813 1.00 69.69 112 ASP A C 1
ATOM 934 O O . ASP A 1 112 ? -6.196 -21.680 31.620 1.00 69.69 112 ASP A O 1
ATOM 938 N N . TYR A 1 113 ? -4.524 -21.279 33.042 1.00 65.88 113 TYR A N 1
ATOM 939 C CA . TYR A 1 113 ? -5.398 -21.206 34.206 1.00 65.88 113 TYR A CA 1
ATOM 940 C C . TYR A 1 113 ? -6.406 -20.058 34.052 1.00 65.88 113 TYR A C 1
ATOM 942 O O . TYR A 1 113 ? -6.049 -18.952 33.632 1.00 65.88 113 TYR A O 1
ATOM 950 N N . HIS A 1 114 ? -7.666 -20.314 34.426 1.00 64.50 114 HIS A N 1
ATOM 951 C CA . HIS A 1 114 ? -8.781 -19.357 34.447 1.00 64.50 114 HIS A CA 1
ATOM 952 C C . HIS A 1 114 ? -8.544 -18.231 35.469 1.00 64.50 114 HIS A C 1
ATOM 954 O O . HIS A 1 114 ? -9.225 -18.101 36.482 1.00 64.50 114 HIS A O 1
ATOM 960 N N . HIS A 1 115 ? -7.547 -17.394 35.210 1.00 75.06 115 HIS A N 1
ATOM 961 C CA . HIS A 1 115 ? -7.204 -16.275 36.061 1.00 75.06 115 HIS A CA 1
ATOM 962 C C . HIS A 1 115 ? -8.263 -15.174 35.862 1.00 75.06 115 HIS A C 1
ATOM 964 O O . HIS A 1 115 ? -8.439 -14.723 34.727 1.00 75.06 115 HIS A O 1
ATOM 970 N N . PRO A 1 116 ? -8.940 -14.676 36.915 1.00 82.38 116 PRO A N 1
ATOM 971 C CA . PRO A 1 116 ? -9.983 -13.649 36.786 1.00 82.38 116 PRO A CA 1
ATOM 972 C C . PRO A 1 116 ? -9.518 -12.409 36.004 1.00 82.38 116 PRO A C 1
ATOM 974 O O . PRO A 1 116 ? -10.184 -11.954 35.078 1.00 82.38 116 PRO A O 1
ATOM 977 N N . ILE A 1 117 ? -8.291 -11.955 36.279 1.00 84.00 117 ILE A N 1
ATOM 978 C CA . ILE A 1 117 ? -7.608 -10.889 35.530 1.00 84.00 117 ILE A CA 1
ATOM 979 C C . ILE A 1 117 ? -7.518 -11.202 34.024 1.00 84.00 117 ILE A C 1
ATOM 981 O O . ILE A 1 117 ? -7.756 -10.333 33.193 1.00 84.00 117 ILE A O 1
ATOM 985 N N . LEU A 1 118 ? -7.206 -12.439 33.622 1.00 85.94 118 LEU A N 1
ATOM 986 C CA . LEU A 1 118 ? -7.137 -12.804 32.202 1.00 85.94 118 LEU A CA 1
ATOM 987 C C . LEU A 1 118 ? -8.504 -12.668 31.515 1.00 85.94 118 LEU A C 1
ATOM 989 O O . LEU A 1 118 ? -8.567 -12.219 30.369 1.00 85.94 118 LEU A O 1
ATOM 993 N N . VAL A 1 119 ? -9.586 -13.035 32.208 1.00 86.81 119 VAL A N 1
ATOM 994 C CA . VAL A 1 119 ? -10.964 -12.888 31.712 1.00 86.81 119 VAL A CA 1
ATOM 995 C C . VAL A 1 119 ? -11.305 -11.412 31.509 1.00 86.81 119 VAL A C 1
ATOM 997 O O . VAL A 1 119 ? -11.813 -11.046 30.449 1.00 86.81 119 VAL A O 1
ATOM 1000 N N . GLU A 1 120 ? -10.947 -10.558 32.465 1.00 89.12 120 GLU A N 1
ATOM 1001 C CA . GLU A 1 120 ? -11.151 -9.110 32.383 1.00 89.12 120 GLU A CA 1
ATOM 1002 C C . GLU A 1 120 ? -10.352 -8.474 31.232 1.00 89.12 120 GLU A C 1
ATOM 1004 O O . GLU A 1 120 ? -10.894 -7.754 30.398 1.00 89.12 120 GLU A O 1
ATOM 1009 N N . PHE A 1 121 ? -9.066 -8.800 31.087 1.00 89.38 121 PHE A N 1
ATOM 1010 C CA . PHE A 1 121 ? -8.274 -8.281 29.968 1.00 89.38 121 PHE A CA 1
ATOM 1011 C C . PHE A 1 121 ? -8.794 -8.773 28.605 1.00 89.38 121 PHE A C 1
ATOM 1013 O O . PHE A 1 121 ? -8.755 -8.024 27.624 1.00 89.38 121 PHE A O 1
ATOM 1020 N N . LYS A 1 122 ? -9.311 -10.008 28.523 1.00 90.06 122 LYS A N 1
ATOM 1021 C CA . LYS A 1 122 ? -9.967 -10.533 27.313 1.00 90.06 122 LYS A CA 1
ATOM 1022 C C . LYS A 1 122 ? -11.280 -9.796 27.015 1.00 90.06 122 LYS A C 1
ATOM 1024 O O . LYS A 1 122 ? -11.536 -9.497 25.845 1.00 90.06 122 LYS A O 1
ATOM 1029 N N . SER A 1 123 ? -12.088 -9.470 28.027 1.00 92.69 123 SER A N 1
ATOM 1030 C CA . SER A 1 123 ? -13.331 -8.707 27.842 1.00 92.69 123 SER A CA 1
ATOM 1031 C C . SER A 1 123 ? -13.041 -7.274 27.382 1.00 92.69 123 SER A C 1
ATOM 1033 O O . SER A 1 123 ? -13.608 -6.829 26.383 1.00 92.69 123 SER A O 1
ATOM 1035 N N . LEU A 1 124 ? -12.062 -6.600 27.993 1.00 93.88 124 LEU A N 1
ATOM 1036 C CA . LEU A 1 124 ? -11.588 -5.280 27.568 1.00 93.88 124 LEU A CA 1
ATOM 1037 C C . LEU A 1 124 ? -11.041 -5.300 26.135 1.00 93.88 124 LEU A C 1
ATOM 1039 O O . LEU A 1 124 ? -11.286 -4.376 25.359 1.00 93.88 124 LEU A O 1
ATOM 1043 N N . LEU A 1 125 ? -10.338 -6.366 25.741 1.00 94.62 125 LEU A N 1
ATOM 1044 C CA . LEU A 1 125 ? -9.845 -6.525 24.372 1.00 94.62 125 LEU A CA 1
ATOM 1045 C C . LEU A 1 125 ? -10.995 -6.656 23.361 1.00 94.62 125 LEU A C 1
ATOM 1047 O O . LEU A 1 125 ? -10.895 -6.126 22.248 1.00 94.62 125 LEU A O 1
ATOM 1051 N N . LYS A 1 126 ? -12.076 -7.354 23.734 1.00 94.81 126 LYS A N 1
ATOM 1052 C CA . LYS A 1 126 ? -13.300 -7.456 22.928 1.00 94.81 126 LYS A CA 1
ATOM 1053 C C . LYS A 1 126 ? -13.970 -6.086 22.795 1.00 94.81 126 LYS A C 1
ATOM 1055 O O . LYS A 1 126 ? -14.183 -5.644 21.671 1.00 94.81 126 LYS A O 1
ATOM 1060 N N . ILE A 1 127 ? -14.161 -5.371 23.904 1.00 95.88 127 ILE A N 1
ATOM 1061 C CA . ILE A 1 127 ? -14.726 -4.012 23.916 1.00 95.88 127 ILE A CA 1
ATOM 1062 C C . ILE A 1 127 ? -13.906 -3.069 23.025 1.00 95.88 127 ILE A C 1
ATOM 1064 O O . ILE A 1 127 ? -14.459 -2.397 22.157 1.00 95.88 127 ILE A O 1
ATOM 1068 N N . ALA A 1 128 ? -12.576 -3.060 23.161 1.00 93.88 128 ALA A N 1
ATOM 1069 C CA . ALA A 1 128 ? -11.706 -2.224 22.335 1.00 93.88 128 ALA A CA 1
ATOM 1070 C C . ALA A 1 128 ? -11.841 -2.547 20.836 1.00 93.88 128 ALA A C 1
ATOM 1072 O O . ALA A 1 128 ? -11.816 -1.645 19.999 1.00 93.88 128 ALA A O 1
ATOM 1073 N N . ARG A 1 129 ? -12.002 -3.826 20.477 1.00 94.75 129 ARG A N 1
ATOM 1074 C CA . ARG A 1 129 ? -12.229 -4.252 19.088 1.00 94.75 129 ARG A CA 1
ATOM 1075 C C . ARG A 1 129 ? -13.571 -3.753 18.556 1.00 94.75 129 ARG A C 1
ATOM 1077 O O . ARG A 1 129 ? -13.613 -3.263 17.427 1.00 94.75 129 ARG A O 1
ATOM 1084 N N . ASP A 1 130 ? -14.623 -3.858 19.357 1.00 96.19 130 ASP A N 1
ATOM 1085 C CA . ASP A 1 130 ? -15.969 -3.440 18.973 1.00 96.19 130 ASP A CA 1
ATOM 1086 C C . ASP A 1 130 ? -16.048 -1.916 18.818 1.00 96.19 130 ASP A C 1
ATOM 1088 O O . ASP A 1 130 ? -16.559 -1.433 17.809 1.00 96.19 130 ASP A O 1
ATOM 1092 N N . LEU A 1 131 ? -15.418 -1.155 19.719 1.00 95.38 131 LEU A N 1
ATOM 1093 C CA . LEU A 1 131 ? -15.305 0.302 19.604 1.00 95.38 131 LEU A CA 1
ATOM 1094 C C . LEU A 1 131 ? -14.536 0.726 18.348 1.00 95.38 131 LEU A C 1
ATOM 1096 O O . LEU A 1 131 ? -14.978 1.619 17.627 1.00 95.38 131 LEU A O 1
ATOM 1100 N N . ILE A 1 132 ? -13.412 0.070 18.030 1.00 93.81 132 ILE A N 1
ATOM 1101 C CA . ILE A 1 132 ? -12.677 0.336 16.779 1.00 93.81 132 ILE A CA 1
ATOM 1102 C C . ILE A 1 132 ? -13.593 0.116 15.571 1.00 93.81 132 ILE A C 1
ATOM 1104 O O . ILE A 1 132 ? -13.627 0.953 14.668 1.00 93.81 132 ILE A O 1
ATOM 1108 N N . ARG A 1 133 ? -14.349 -0.990 15.551 1.00 93.69 133 ARG A N 1
ATOM 1109 C CA . ARG A 1 133 ? -15.287 -1.299 14.466 1.00 93.69 133 ARG A CA 1
ATOM 1110 C C . ARG A 1 133 ? -16.375 -0.233 14.349 1.00 93.69 133 ARG A C 1
ATOM 1112 O O . ARG A 1 133 ? -16.618 0.242 13.244 1.00 93.69 133 ARG A O 1
ATOM 1119 N N . GLN A 1 134 ? -16.995 0.156 15.459 1.00 94.81 134 GLN A N 1
ATOM 1120 C CA . GLN A 1 134 ? -18.038 1.184 15.483 1.00 94.81 134 GLN A CA 1
ATOM 1121 C C . GLN A 1 134 ? -17.519 2.527 14.966 1.00 94.81 134 GLN A C 1
ATOM 1123 O O . GLN A 1 134 ? -18.154 3.133 14.107 1.00 94.81 134 GLN A O 1
ATOM 1128 N N . HIS A 1 135 ? -16.337 2.964 15.408 1.00 93.00 135 HIS A N 1
ATOM 1129 C CA . HIS A 1 135 ? -15.737 4.202 14.914 1.00 93.00 135 HIS A CA 1
ATOM 1130 C C . HIS A 1 135 ? -15.463 4.160 13.411 1.00 93.00 135 HIS A C 1
ATOM 1132 O O . HIS A 1 135 ? -15.766 5.130 12.722 1.00 93.00 135 HIS A O 1
ATOM 1138 N N . TYR A 1 136 ? -14.947 3.044 12.886 1.00 93.06 136 TYR A N 1
ATOM 1139 C CA . TYR A 1 136 ? -14.763 2.897 11.442 1.00 93.06 136 TYR A CA 1
ATOM 1140 C C . TYR A 1 136 ? -16.088 2.955 10.680 1.00 93.06 136 TYR A C 1
ATOM 1142 O O . TYR A 1 136 ? -16.173 3.654 9.677 1.00 93.06 136 TYR A O 1
ATOM 1150 N N . VAL A 1 137 ? -17.125 2.257 11.154 1.00 93.25 137 VAL A N 1
ATOM 1151 C CA . VAL A 1 137 ? -18.459 2.295 10.531 1.00 93.25 137 VAL A CA 1
ATOM 1152 C C . VAL A 1 137 ? -19.012 3.718 10.527 1.00 93.25 137 VAL A C 1
ATOM 1154 O O . VAL A 1 137 ? -19.509 4.181 9.503 1.00 93.25 137 VAL A O 1
ATOM 1157 N N . ASN A 1 138 ? -18.886 4.434 11.642 1.00 93.50 138 ASN A N 1
ATOM 1158 C CA . ASN A 1 138 ? -19.369 5.805 11.764 1.00 93.50 138 ASN A CA 1
ATOM 1159 C C . ASN A 1 138 ? -18.636 6.758 10.818 1.00 93.50 138 ASN A C 1
ATOM 1161 O O . ASN A 1 138 ? -19.292 7.545 10.139 1.00 93.50 138 ASN A O 1
ATOM 1165 N N . GLU A 1 139 ? -17.311 6.649 10.731 1.00 92.44 139 GLU A N 1
ATOM 1166 C CA . GLU A 1 139 ? -16.482 7.485 9.862 1.00 92.44 139 GLU A CA 1
ATOM 1167 C C . GLU A 1 139 ? -16.773 7.217 8.379 1.00 92.44 139 GLU A C 1
ATOM 1169 O O . GLU A 1 139 ? -17.023 8.143 7.608 1.00 92.44 139 GLU A O 1
ATOM 1174 N N . VAL A 1 140 ? -16.845 5.940 7.988 1.00 91.12 140 VAL A N 1
ATOM 1175 C CA . VAL A 1 140 ? -17.218 5.534 6.625 1.00 91.12 140 VAL A CA 1
ATOM 1176 C C . VAL A 1 140 ? -18.598 6.080 6.266 1.00 91.12 140 VAL A C 1
ATOM 1178 O O . VAL A 1 140 ? -18.757 6.720 5.226 1.00 91.12 140 VAL A O 1
ATOM 1181 N N . ASN A 1 141 ? -19.589 5.884 7.137 1.00 93.12 141 ASN A N 1
ATOM 1182 C CA . ASN A 1 141 ? -20.945 6.376 6.913 1.00 93.12 141 ASN A CA 1
ATOM 1183 C C . ASN A 1 141 ? -21.007 7.907 6.867 1.00 93.12 141 ASN A C 1
ATOM 1185 O O . ASN A 1 141 ? -21.786 8.451 6.090 1.00 93.12 141 ASN A O 1
ATOM 1189 N N . SER A 1 142 ? -20.204 8.610 7.672 1.00 91.44 142 SER A N 1
ATOM 1190 C CA . SER A 1 142 ? -20.142 10.075 7.648 1.00 91.44 142 SER A CA 1
ATOM 1191 C C . SER A 1 142 ? -19.646 10.581 6.301 1.00 91.44 142 SER A C 1
ATOM 1193 O O . SER A 1 142 ? -20.341 11.360 5.651 1.00 91.44 142 SER A O 1
ATOM 1195 N N . GLN A 1 143 ? -18.521 10.049 5.820 1.00 88.75 143 GLN A N 1
ATOM 1196 C CA . GLN A 1 143 ? -17.968 10.433 4.522 1.00 88.75 143 GLN A CA 1
ATOM 1197 C C . GLN A 1 143 ? -18.918 10.102 3.365 1.00 88.75 143 GLN A C 1
ATOM 1199 O O . GLN A 1 143 ? -19.038 10.878 2.418 1.00 88.75 143 GLN A O 1
ATOM 1204 N N . TRP A 1 144 ? -19.618 8.963 3.418 1.00 88.75 144 TRP A N 1
ATOM 1205 C CA . TRP A 1 144 ? -20.635 8.642 2.414 1.00 88.75 144 TRP A CA 1
ATOM 1206 C C . TRP A 1 144 ? -21.821 9.601 2.466 1.00 88.75 144 TRP A C 1
ATOM 1208 O O . TRP A 1 144 ? -22.253 10.071 1.416 1.00 88.75 144 TRP A O 1
ATOM 1218 N N . ARG A 1 145 ? -22.318 9.947 3.659 1.00 90.94 145 ARG A N 1
ATOM 1219 C CA . ARG A 1 145 ? -23.390 10.940 3.807 1.00 90.94 145 ARG A CA 1
ATOM 1220 C C . ARG A 1 145 ? -22.983 12.298 3.251 1.00 90.94 145 ARG A C 1
ATOM 1222 O O . ARG A 1 145 ? -23.780 12.910 2.555 1.00 90.94 145 ARG A O 1
ATOM 1229 N N . GLU A 1 146 ? -21.765 12.758 3.513 1.00 87.69 146 GLU A N 1
ATOM 1230 C CA . GLU A 1 146 ? -21.249 14.015 2.956 1.00 87.69 146 GLU A CA 1
ATOM 1231 C C . GLU A 1 146 ? -21.158 13.971 1.428 1.00 87.69 146 GLU A C 1
ATOM 1233 O O . GLU A 1 146 ? -21.644 14.879 0.754 1.00 87.69 146 GLU A O 1
ATOM 1238 N N . LYS A 1 147 ? -20.620 12.881 0.867 1.00 85.00 147 LYS A N 1
ATOM 1239 C CA . LYS A 1 147 ? -20.552 12.690 -0.589 1.00 85.00 147 LYS A CA 1
ATOM 1240 C C . LYS A 1 147 ? -21.931 12.685 -1.240 1.00 85.00 147 LYS A C 1
ATOM 1242 O O . LYS A 1 147 ? -22.089 13.283 -2.297 1.00 85.00 147 LYS A O 1
ATOM 1247 N N . LEU A 1 148 ? -22.913 12.037 -0.614 1.00 86.44 148 LEU A N 1
ATOM 1248 C CA . LEU A 1 148 ? -24.286 11.975 -1.118 1.00 86.44 148 LEU A CA 1
ATOM 1249 C C . LEU A 1 148 ? -25.018 13.313 -0.965 1.00 86.44 148 LEU A C 1
ATOM 1251 O O . LEU A 1 148 ? -25.714 13.715 -1.888 1.00 86.44 148 LEU A O 1
ATOM 1255 N N . LYS A 1 149 ? -24.815 14.045 0.138 1.00 85.62 149 LYS A N 1
ATOM 1256 C CA . LYS A 1 149 ? -25.363 15.403 0.319 1.00 85.62 149 LYS A CA 1
ATOM 1257 C C . LYS A 1 149 ? -24.901 16.369 -0.772 1.00 85.62 149 LYS A C 1
ATOM 1259 O O . LYS A 1 149 ? -25.644 17.266 -1.146 1.00 85.62 149 LYS A O 1
ATOM 1264 N N . GLY A 1 150 ? -23.685 16.186 -1.289 1.00 80.00 150 GLY A N 1
ATOM 1265 C CA . GLY A 1 150 ? -23.158 16.989 -2.393 1.00 80.00 150 GLY A CA 1
ATOM 1266 C C . GLY A 1 150 ? -23.838 16.737 -3.745 1.00 80.00 150 GLY A C 1
ATOM 1267 O O . GLY A 1 150 ? -23.575 17.479 -4.694 1.00 80.00 150 GLY A O 1
ATOM 1268 N N . ILE A 1 151 ? -24.680 15.707 -3.865 1.00 83.69 151 ILE A N 1
ATOM 1269 C CA . ILE A 1 151 ? -25.424 15.363 -5.078 1.00 83.69 151 ILE A CA 1
ATOM 1270 C C . ILE A 1 151 ? -26.793 16.045 -4.993 1.00 83.69 151 ILE A C 1
ATOM 1272 O O . ILE A 1 151 ? -27.702 15.554 -4.330 1.00 83.69 151 ILE A O 1
ATOM 1276 N N . SER A 1 152 ? -26.922 17.206 -5.638 1.00 79.06 152 SER A N 1
ATOM 1277 C CA . SER A 1 152 ? -28.185 17.947 -5.684 1.00 79.06 152 SER A CA 1
ATOM 1278 C C . SER A 1 152 ? -29.026 17.504 -6.888 1.00 79.06 152 SER A C 1
ATOM 1280 O O . SER A 1 152 ? -28.494 17.509 -7.999 1.00 79.06 152 SER A O 1
ATOM 1282 N N . PRO A 1 153 ? -30.323 17.189 -6.713 1.00 78.88 153 PRO A N 1
ATOM 1283 C CA . PRO A 1 153 ? -31.243 16.927 -7.824 1.00 78.88 153 PRO A CA 1
ATOM 1284 C C . PRO A 1 153 ? -31.532 18.166 -8.680 1.00 78.88 153 PRO A C 1
ATOM 1286 O O . PRO A 1 153 ? -32.025 18.036 -9.795 1.00 78.88 153 PRO A O 1
ATOM 1289 N N . SER A 1 154 ? -31.254 19.365 -8.157 1.00 83.06 154 SER A N 1
ATOM 1290 C CA . SER A 1 154 ? -31.555 20.637 -8.823 1.00 83.06 154 SER A CA 1
ATOM 1291 C C . SER A 1 154 ? -30.663 20.926 -10.035 1.00 83.06 154 SER A C 1
ATOM 1293 O O . SER A 1 154 ? -31.000 21.801 -10.822 1.00 83.06 154 SER A O 1
ATOM 1295 N N . ASP A 1 155 ? -29.545 20.210 -10.188 1.00 84.00 155 ASP A N 1
ATOM 1296 C CA . ASP A 1 155 ? -28.614 20.342 -11.314 1.00 84.00 155 ASP A CA 1
ATOM 1297 C C . ASP A 1 155 ? -28.252 18.945 -11.861 1.00 84.00 155 ASP A C 1
ATOM 1299 O O . ASP A 1 155 ? -27.329 18.289 -11.353 1.00 84.00 155 ASP A O 1
ATOM 1303 N N . PRO A 1 156 ? -28.995 18.457 -12.875 1.00 82.12 156 PRO A N 1
ATOM 1304 C CA . PRO A 1 156 ? -28.802 17.125 -13.438 1.00 82.12 156 PRO A CA 1
ATOM 1305 C C . PRO A 1 156 ? -27.390 16.882 -13.989 1.00 82.12 156 PRO A C 1
ATOM 1307 O O . PRO A 1 156 ? -26.853 15.786 -13.813 1.00 82.12 156 PRO A O 1
ATOM 1310 N N . GLU A 1 157 ? -26.746 17.876 -14.608 1.00 82.19 157 GLU A N 1
ATOM 1311 C CA . GLU A 1 157 ? -25.408 17.708 -15.196 1.00 82.19 157 GLU A CA 1
ATOM 1312 C C . GLU A 1 157 ? -24.339 17.483 -14.117 1.00 82.19 157 GLU A C 1
ATOM 1314 O O . GLU A 1 157 ? -23.527 16.546 -14.190 1.00 82.19 157 GLU A O 1
ATOM 1319 N N . SER A 1 158 ? -24.376 18.291 -13.054 1.00 83.38 158 SER A N 1
ATOM 1320 C CA . SER A 1 158 ? -23.498 18.131 -11.889 1.00 83.38 158 SER A CA 1
ATOM 1321 C C . SER A 1 158 ? -23.790 16.834 -11.131 1.00 83.38 158 SER A C 1
ATOM 1323 O O . SER A 1 158 ? -22.862 16.142 -10.693 1.00 83.38 158 SER A O 1
ATOM 1325 N N . MET A 1 159 ? -25.066 16.453 -11.023 1.00 86.56 159 MET A N 1
ATOM 1326 C CA . MET A 1 159 ? -25.506 15.202 -10.404 1.00 86.56 159 MET A CA 1
ATOM 1327 C C . MET A 1 159 ? -24.893 13.981 -11.100 1.00 86.56 159 MET A C 1
ATOM 1329 O O . MET A 1 159 ? -24.213 13.181 -10.449 1.00 86.56 159 MET A O 1
ATOM 1333 N N . PHE A 1 160 ? -25.079 13.842 -12.416 1.00 85.06 160 PHE A N 1
ATOM 1334 C CA . PHE A 1 160 ? -24.552 12.697 -13.163 1.00 85.06 160 PHE A CA 1
ATOM 1335 C C . PHE A 1 160 ? -23.028 12.661 -13.162 1.00 85.06 160 PHE A C 1
ATOM 1337 O O . PHE A 1 160 ? -22.446 11.583 -13.044 1.00 85.06 160 PHE A O 1
ATOM 1344 N N . THR A 1 161 ? -22.365 13.817 -13.214 1.00 84.25 161 THR A N 1
ATOM 1345 C CA . THR A 1 161 ? -20.904 13.890 -13.105 1.00 84.25 161 THR A CA 1
ATOM 1346 C C . THR A 1 161 ? -20.423 13.340 -11.760 1.00 84.25 161 THR A C 1
ATOM 1348 O O . THR A 1 161 ? -19.554 12.465 -11.722 1.00 84.25 161 THR A O 1
ATOM 1351 N N . LYS A 1 162 ? -21.035 13.766 -10.648 1.00 83.25 162 LYS A N 1
ATOM 1352 C CA . LYS A 1 162 ? -20.698 13.281 -9.298 1.00 83.25 162 LYS A CA 1
ATOM 1353 C C . LYS A 1 162 ? -20.981 11.787 -9.140 1.00 83.25 162 LYS A C 1
ATOM 1355 O O . LYS A 1 162 ? -20.103 11.053 -8.687 1.00 83.25 162 LYS A O 1
ATOM 1360 N N . ILE A 1 163 ? -22.142 11.308 -9.585 1.00 84.44 163 ILE A N 1
ATOM 1361 C CA . ILE A 1 163 ? -22.487 9.876 -9.573 1.00 84.44 163 ILE A CA 1
ATOM 1362 C C . ILE A 1 163 ? -21.468 9.075 -10.394 1.00 84.44 163 ILE A C 1
ATOM 1364 O O . ILE A 1 163 ? -20.907 8.091 -9.906 1.00 84.44 163 ILE A O 1
ATOM 1368 N N . ASN A 1 164 ? -21.140 9.533 -11.603 1.00 84.50 164 ASN A N 1
ATOM 1369 C CA . ASN A 1 164 ? -20.161 8.875 -12.461 1.00 84.50 164 ASN A CA 1
ATOM 1370 C C . ASN A 1 164 ? -18.787 8.780 -11.790 1.00 84.50 164 ASN A C 1
ATOM 1372 O O . ASN A 1 164 ? -18.150 7.733 -11.867 1.00 84.50 164 ASN A O 1
ATOM 1376 N N . THR A 1 165 ? -18.328 9.809 -11.072 1.00 81.62 165 THR A N 1
ATOM 1377 C CA . THR A 1 165 ? -17.042 9.725 -10.354 1.00 81.62 165 THR A CA 1
ATOM 1378 C C . THR A 1 165 ? -17.023 8.699 -9.217 1.00 81.62 165 THR A C 1
ATOM 1380 O O . THR A 1 165 ? -15.956 8.164 -8.910 1.00 81.62 165 THR A O 1
ATOM 1383 N N . LEU A 1 166 ? -18.174 8.392 -8.606 1.00 83.44 166 LEU A N 1
ATOM 1384 C CA . LEU A 1 166 ? -18.271 7.421 -7.513 1.00 83.44 166 LEU A CA 1
ATOM 1385 C C . LEU A 1 166 ? -18.247 5.974 -8.015 1.00 83.44 166 LEU A C 1
ATOM 1387 O O . LEU A 1 166 ? -17.614 5.122 -7.392 1.00 83.44 166 LEU A O 1
ATOM 1391 N N . PHE A 1 167 ? -18.923 5.700 -9.133 1.00 82.31 167 PHE A N 1
ATOM 1392 C CA . PHE A 1 167 ? -19.156 4.331 -9.602 1.00 82.31 167 PHE A CA 1
ATOM 1393 C C . PHE A 1 167 ? -18.306 3.927 -10.811 1.00 82.31 167 PHE A C 1
ATOM 1395 O O . PHE A 1 167 ? -18.092 2.735 -11.047 1.00 82.31 167 PHE A O 1
ATOM 1402 N N . ARG A 1 168 ? -17.787 4.881 -11.594 1.00 81.69 168 ARG A N 1
ATOM 1403 C CA . ARG A 1 168 ? -17.039 4.559 -12.814 1.00 81.69 168 ARG A CA 1
ATOM 1404 C C . ARG A 1 168 ? -15.637 4.060 -12.472 1.00 81.69 168 ARG A C 1
ATOM 1406 O O . ARG A 1 168 ? -14.888 4.672 -11.709 1.00 81.69 168 ARG A O 1
ATOM 1413 N N . LYS A 1 169 ? -15.241 2.942 -13.090 1.00 74.69 169 LYS A N 1
ATOM 1414 C CA . LYS A 1 169 ? -13.861 2.445 -13.013 1.00 74.69 169 LYS A CA 1
ATOM 1415 C C . LYS A 1 169 ? -12.905 3.518 -13.540 1.00 74.69 169 LYS A C 1
ATOM 1417 O O . LYS A 1 169 ? -13.113 4.065 -14.620 1.00 74.69 169 LYS A O 1
ATOM 1422 N N . LYS A 1 170 ? -11.826 3.775 -12.794 1.00 72.69 170 LYS A N 1
ATOM 1423 C CA . LYS A 1 170 ? -10.738 4.655 -13.246 1.00 72.69 170 LYS A CA 1
ATOM 1424 C C . LYS A 1 170 ? -10.184 4.135 -14.573 1.00 72.69 170 LYS A C 1
ATOM 1426 O O . LYS A 1 170 ? -9.920 2.934 -14.688 1.00 72.69 170 LYS A O 1
ATOM 1431 N N . SER A 1 171 ? -9.987 5.031 -15.536 1.00 71.88 171 SER A N 1
ATOM 1432 C CA . SER A 1 171 ? -9.448 4.697 -16.854 1.00 71.88 171 SER A CA 1
ATOM 1433 C C . SER A 1 171 ? -8.118 3.935 -16.749 1.00 71.88 171 SER A C 1
ATOM 1435 O O . SER A 1 171 ? -7.334 4.079 -15.793 1.00 71.88 171 SER A O 1
ATOM 1437 N N . ARG A 1 172 ? -7.888 3.046 -17.722 1.00 68.12 172 ARG A N 1
ATOM 1438 C CA . ARG A 1 172 ? -6.578 2.419 -17.920 1.00 68.12 172 ARG A CA 1
ATOM 1439 C C . ARG A 1 172 ? -5.627 3.515 -18.400 1.00 68.12 172 ARG A C 1
ATOM 1441 O O . ARG A 1 172 ? -6.000 4.313 -19.250 1.00 68.12 172 ARG A O 1
ATOM 1448 N N . ILE A 1 173 ? -4.443 3.583 -17.800 1.00 67.75 173 ILE A N 1
ATOM 1449 C CA . ILE A 1 173 ? -3.422 4.548 -18.214 1.00 67.75 173 ILE A CA 1
ATOM 1450 C C . ILE A 1 173 ? -2.700 3.941 -19.411 1.00 67.75 173 ILE A C 1
ATOM 1452 O O . ILE A 1 173 ? -2.314 2.772 -19.347 1.00 67.75 173 ILE A O 1
ATOM 1456 N N . ALA A 1 174 ? -2.550 4.718 -20.480 1.00 70.31 174 ALA A N 1
ATOM 1457 C CA . ALA A 1 174 ? -1.706 4.343 -21.602 1.00 70.31 174 ALA A CA 1
ATOM 1458 C C . ALA A 1 174 ? -0.241 4.402 -21.152 1.00 70.31 174 ALA A C 1
ATOM 1460 O O . ALA A 1 174 ? 0.224 5.433 -20.665 1.00 70.31 174 ALA A O 1
ATOM 1461 N N . VAL A 1 175 ? 0.468 3.283 -21.265 1.00 73.94 175 VAL A N 1
ATOM 1462 C CA . VAL A 1 175 ? 1.920 3.247 -21.078 1.00 73.94 175 VAL A CA 1
ATOM 1463 C C . VAL A 1 175 ? 2.549 3.813 -22.353 1.00 73.94 175 VAL A C 1
ATOM 1465 O O . VAL A 1 175 ? 2.203 3.334 -23.435 1.00 73.94 175 VAL A O 1
ATOM 1468 N N . PRO A 1 176 ? 3.411 4.842 -22.269 1.00 76.44 176 PRO A N 1
ATOM 1469 C CA . PRO A 1 176 ? 4.040 5.415 -23.450 1.00 76.44 176 PRO A CA 1
ATOM 1470 C C . PRO A 1 176 ? 4.942 4.382 -24.128 1.00 76.44 176 PRO A C 1
ATOM 1472 O O . PRO A 1 176 ? 5.608 3.582 -23.468 1.00 76.44 176 PRO A O 1
ATOM 1475 N N . ARG A 1 177 ? 4.964 4.408 -25.462 1.00 77.94 177 ARG A N 1
ATOM 1476 C CA . ARG A 1 177 ? 5.847 3.555 -26.257 1.00 77.94 177 ARG A CA 1
ATOM 1477 C C . ARG A 1 177 ? 7.273 4.083 -26.138 1.00 77.94 177 ARG A C 1
ATOM 1479 O O . ARG A 1 177 ? 7.524 5.245 -26.441 1.00 77.94 177 ARG A O 1
ATOM 1486 N N . ILE A 1 178 ? 8.193 3.227 -25.713 1.00 72.56 178 ILE A N 1
ATOM 1487 C CA . ILE A 1 178 ? 9.618 3.550 -25.656 1.00 72.56 178 ILE A CA 1
ATOM 1488 C C . ILE A 1 178 ? 10.233 3.135 -26.992 1.00 72.56 178 ILE A C 1
ATOM 1490 O O . ILE A 1 178 ? 10.086 1.985 -27.403 1.00 72.56 178 ILE A O 1
ATOM 1494 N N . LYS A 1 179 ? 10.881 4.081 -27.674 1.00 70.50 179 LYS A N 1
ATOM 1495 C CA . LYS A 1 179 ? 11.694 3.831 -28.868 1.00 70.50 179 LYS A CA 1
ATOM 1496 C C . LYS A 1 179 ? 13.167 4.016 -28.497 1.00 70.50 179 LYS A C 1
ATOM 1498 O O . LYS A 1 179 ? 13.502 4.953 -27.771 1.00 70.50 179 LYS A O 1
ATOM 1503 N N . VAL A 1 180 ? 14.015 3.114 -28.975 1.00 63.94 180 VAL A N 1
ATOM 1504 C CA . VAL A 1 180 ? 15.478 3.216 -28.934 1.00 63.94 180 VAL A CA 1
ATOM 1505 C C . VAL A 1 180 ? 15.922 3.161 -30.388 1.00 63.94 180 VAL A C 1
ATOM 1507 O O . VAL A 1 180 ? 15.477 2.260 -31.093 1.00 63.94 180 VAL A O 1
ATOM 1510 N N . GLY A 1 181 ? 16.706 4.142 -30.828 1.00 58.31 181 GLY A N 1
ATOM 1511 C CA . GLY A 1 181 ? 17.029 4.321 -32.242 1.00 58.31 181 GLY A CA 1
ATOM 1512 C C . GLY A 1 181 ? 16.001 5.182 -32.977 1.00 58.31 181 GLY A C 1
ATOM 1513 O O . GLY A 1 181 ? 14.785 5.065 -32.778 1.00 58.31 181 GLY A O 1
ATOM 1514 N N . GLY A 1 182 ? 16.507 6.150 -33.732 1.00 42.22 182 GLY A N 1
ATOM 1515 C CA . GLY A 1 182 ? 15.718 7.165 -34.413 1.00 42.22 182 GLY A CA 1
ATOM 1516 C C . GLY A 1 182 ? 15.331 6.699 -35.806 1.00 42.22 182 GLY A C 1
ATOM 1517 O O . GLY A 1 182 ? 16.134 6.732 -36.725 1.00 42.22 182 GLY A O 1
ATOM 1518 N N . SER A 1 183 ? 14.066 6.353 -35.989 1.00 33.50 183 SER A N 1
ATOM 1519 C CA . SER A 1 183 ? 13.392 6.586 -37.263 1.00 33.50 183 SER A CA 1
ATOM 1520 C C . SER A 1 183 ? 11.971 7.028 -36.945 1.00 33.50 183 SER A C 1
ATOM 1522 O O . SER A 1 183 ? 11.098 6.246 -36.549 1.00 33.50 183 SER A O 1
ATOM 1524 N N . GLU A 1 184 ? 11.785 8.344 -36.994 1.00 33.12 184 GLU A N 1
ATOM 1525 C CA . GLU A 1 184 ? 10.477 8.929 -37.237 1.00 33.12 184 GLU A CA 1
ATOM 1526 C C . GLU A 1 184 ? 10.039 8.479 -38.633 1.00 33.12 184 GLU A C 1
ATOM 1528 O O . GLU A 1 184 ? 10.730 8.710 -39.621 1.00 33.12 184 GLU A O 1
ATOM 1533 N N . ILE A 1 185 ? 8.904 7.791 -38.685 1.00 30.62 185 ILE A N 1
ATOM 1534 C CA . ILE A 1 185 ? 7.939 8.022 -39.754 1.00 30.62 185 ILE A CA 1
ATOM 1535 C C . ILE A 1 185 ? 6.778 8.732 -39.070 1.00 30.62 185 ILE A C 1
ATOM 1537 O O . ILE A 1 185 ? 6.399 8.255 -37.965 1.00 30.62 185 ILE A O 1
#

Sequence (185 aa):
MDSGVHRLNFKQTNWKKFQERFIRGYREECPPFDAENDSTIAPGDRNLSNEEILQYLLKLENLTLQTIEQVVPKIKPRNNMEGYETAAIKRLKKVKSFLLTRVNKIYRRYGDYHHPILVEFKSLLKIARDLIRQHYVNEVNSQWREKLKGISPSDPESMFTKINTLFRKKSRIAVPRIKVGGSEI

Radius of gyration: 28.73 Å; chains: 1; bounding box: 62×42×78 Å